Protein AF-A0A1L9Q1W0-F1 (afdb_monomer)

Foldseek 3Di:
DDDDDDDDDDDDDDDDDDDDDDDDDDDDDPDDDPDDPDPPPVVVVVVVVVVVPDPPPPDDDDDDDDDDPPPPDPDPDPVVVVVVVVVVVVVVVVVVVVVVVVVVVVVVVVVVVVVVVVVVVVPDDDPDPDDDDDDDDDDDDDDPDDDDPPPPVPVPPPPPPPVVPLDQPQDQDPAAAEPPDLVSLPSNVVSLVSSCVSPVVQQVDQVSSLVVNLVRHDPPVSVVLVCVCVVDVVDGPVNSSVSVSVVD

Mean predicted aligned error: 21.22 Å

Solvent-accessible surface area (backbone atoms only — not comparable to full-atom values): 16648 Å² total; per-residue (Å²): 140,84,86,83,87,84,88,82,83,85,82,82,84,82,83,85,82,80,88,79,83,84,84,84,89,86,80,93,77,91,74,89,77,88,80,77,84,79,82,70,71,59,62,60,59,54,55,62,57,57,68,75,71,60,84,82,79,75,85,72,87,89,73,96,68,85,84,71,81,75,78,80,72,86,66,80,77,56,67,70,59,55,52,53,50,53,53,50,52,52,52,51,50,54,52,49,54,53,50,52,51,52,54,50,51,52,51,52,50,52,56,49,52,54,53,51,53,57,60,55,62,74,67,59,75,77,84,76,79,81,74,78,85,76,85,87,75,84,82,94,75,94,71,92,70,80,76,82,77,79,78,74,80,70,79,72,67,80,80,57,81,67,65,86,74,62,70,84,77,47,66,70,58,93,63,62,45,61,61,86,46,66,80,53,48,62,62,50,51,50,32,50,52,50,30,49,59,62,37,30,90,81,35,79,44,64,66,46,44,41,53,56,52,52,76,40,38,33,76,69,57,32,59,57,52,50,49,57,49,72,74,38,85,82,65,47,52,68,55,52,53,54,51,53,65,71,74,80

pLDDT: mean 73.11, std 20.31, range [40.41, 98.0]

Organism: NCBI:txid1036611

Radius of gyration: 33.84 Å; Cα contacts (8 Å, |Δi|>4): 71; chains: 1; bounding box: 97×68×82 Å

Sequence (248 aa):
MAAAESQLGRTHSKLILSKASAPHHGPDTVSDNPGRPRGRSFQRAYERSLERLLPTNLSTPEATAKPRRPTVHNDPEPELIKDMRAQRDLALRRKKEMSDLINDAQRKIVALEEQVAHLQIEQQPLPTTEMPPQPDYYREAPVSRESPGYMDETRYTPVTDTVSNWRPRGSHPNSHFKGEDVDEYGPWRYAIDAKLEDDYPLYPTKRSKIRYTLSRIDKPIFDIMQTFVLSDPTKTFADLMCKAAILI

Secondary structure (DSSP, 8-state):
----------------------------------------TTHHHHHHHHTTSS-------------PPP----PP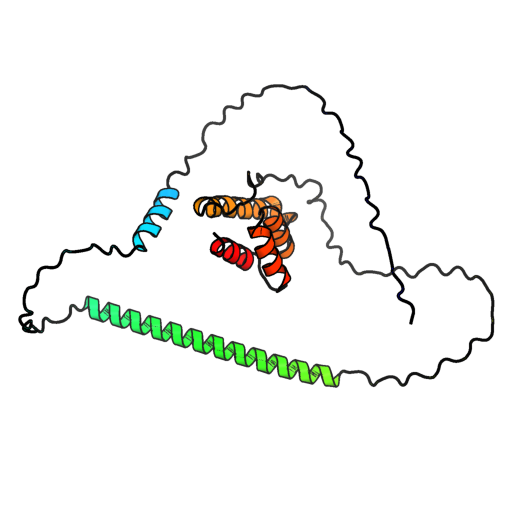PPHHHHHHHHHHHHHHHHHHHHHHHHHHHHHHHHHHHHHHHHHHHHTPPP----PPPP--------------------------TTSTT----SPPPSS-B--S-HHHHHHHHHHHHHHHHHTGGG--SHHHHHHHHHTTB-TTHHHHHHHHHHH-TT--HHHHHHHHHH--

Structure (mmCIF, N/CA/C/O backbone):
data_AF-A0A1L9Q1W0-F1
#
_entry.id   AF-A0A1L9Q1W0-F1
#
loop_
_atom_site.group_PDB
_atom_site.id
_atom_site.type_symbol
_atom_site.label_atom_id
_atom_site.label_alt_id
_atom_site.label_comp_id
_atom_site.label_asym_id
_atom_site.label_entity_id
_atom_site.label_seq_id
_atom_site.pdbx_PDB_ins_code
_atom_site.Cartn_x
_atom_site.Cartn_y
_atom_site.Cartn_z
_atom_site.occupancy
_atom_site.B_iso_or_equiv
_atom_site.auth_seq_id
_atom_site.auth_comp_id
_atom_site.auth_asym_id
_atom_site.auth_atom_id
_atom_site.pdbx_PDB_model_num
ATOM 1 N N . MET A 1 1 ? -20.735 -52.060 28.347 1.00 46.72 1 MET A N 1
ATOM 2 C CA . MET A 1 1 ? -20.072 -50.845 27.830 1.00 46.72 1 MET A CA 1
ATOM 3 C C . MET A 1 1 ? -20.728 -50.511 26.503 1.00 46.72 1 MET A C 1
ATOM 5 O O . MET A 1 1 ? -20.485 -51.209 25.530 1.00 46.72 1 MET A O 1
ATOM 9 N N . ALA A 1 2 ? -21.677 -49.574 26.521 1.00 40.81 2 ALA A N 1
ATOM 10 C CA . ALA A 1 2 ? -22.529 -49.236 25.384 1.00 40.81 2 ALA A CA 1
ATOM 11 C C . ALA A 1 2 ? -21.939 -48.040 24.622 1.00 40.81 2 ALA A C 1
ATOM 13 O O . ALA A 1 2 ? -21.587 -47.037 25.241 1.00 40.81 2 ALA A O 1
ATOM 14 N N . ALA A 1 3 ? -21.816 -48.176 23.303 1.00 45.28 3 ALA A N 1
ATOM 15 C CA . ALA A 1 3 ? -21.391 -47.120 22.394 1.00 45.28 3 ALA A CA 1
ATOM 16 C C . ALA A 1 3 ? -22.606 -46.264 22.007 1.00 45.28 3 ALA A C 1
ATOM 18 O O . ALA A 1 3 ? -23.615 -46.796 21.549 1.00 45.28 3 ALA A O 1
ATOM 19 N N . ALA A 1 4 ? -22.507 -44.953 22.219 1.00 52.84 4 ALA A N 1
ATOM 20 C CA . ALA A 1 4 ? -23.509 -43.979 21.810 1.00 52.84 4 ALA A CA 1
ATOM 21 C C . ALA A 1 4 ? -23.046 -43.297 20.515 1.00 52.84 4 ALA A C 1
ATOM 23 O O . ALA A 1 4 ? -22.086 -42.527 20.515 1.00 52.84 4 ALA A O 1
ATOM 24 N N . GLU A 1 5 ? -23.729 -43.602 19.414 1.00 53.19 5 GLU A N 1
ATOM 25 C CA . GLU A 1 5 ? -23.629 -42.886 18.145 1.00 53.19 5 GLU A CA 1
ATOM 26 C C . GLU A 1 5 ? -24.412 -41.570 18.247 1.00 53.19 5 GLU A C 1
ATOM 28 O O . GLU A 1 5 ? -25.609 -41.567 18.534 1.00 53.19 5 GLU A O 1
ATOM 33 N N . SER A 1 6 ? -23.743 -40.438 18.017 1.00 59.94 6 SER A N 1
ATOM 34 C CA . SER A 1 6 ? -24.386 -39.125 17.938 1.00 59.94 6 SER A CA 1
ATOM 35 C C . SER A 1 6 ? -24.418 -38.665 16.482 1.00 59.94 6 SER A C 1
ATOM 37 O O . SER A 1 6 ? -23.409 -38.246 15.916 1.00 59.94 6 SER A O 1
ATOM 39 N N . GLN A 1 7 ? -25.597 -38.784 15.872 1.00 54.34 7 GLN A N 1
ATOM 40 C CA . GLN A 1 7 ? -25.960 -38.113 14.630 1.00 54.34 7 GLN A CA 1
ATOM 41 C C . GLN A 1 7 ? -26.496 -36.717 14.962 1.00 54.34 7 GLN A C 1
ATOM 43 O O . GLN A 1 7 ? -27.514 -36.603 15.641 1.00 54.34 7 GLN A O 1
ATOM 48 N N . LEU A 1 8 ? -25.878 -35.658 14.432 1.00 54.91 8 LEU A N 1
ATOM 49 C CA . LEU A 1 8 ? -26.520 -34.345 14.338 1.00 54.91 8 LEU A CA 1
ATOM 50 C C . LEU A 1 8 ? -26.316 -33.755 12.941 1.00 54.91 8 LEU A C 1
ATOM 52 O O . LEU A 1 8 ? -25.203 -33.639 12.428 1.00 54.91 8 LEU A O 1
ATOM 56 N N . GLY A 1 9 ? -27.458 -33.473 12.315 1.00 42.16 9 GLY A N 1
ATOM 57 C CA . GLY A 1 9 ? -27.627 -33.202 10.898 1.00 42.16 9 GLY A CA 1
ATOM 58 C C . GLY A 1 9 ? -27.197 -31.809 10.447 1.00 42.16 9 GLY A C 1
ATOM 59 O O . GLY A 1 9 ? -27.365 -30.807 11.137 1.00 42.16 9 GLY A O 1
ATOM 60 N N . ARG A 1 10 ? -26.702 -31.759 9.207 1.00 46.88 10 ARG A N 1
ATOM 61 C CA . ARG A 1 10 ? -26.552 -30.539 8.411 1.00 46.88 10 ARG A CA 1
ATOM 62 C C . ARG A 1 10 ? -27.870 -30.231 7.709 1.00 46.88 10 ARG A C 1
ATOM 64 O O . ARG A 1 10 ? -28.238 -30.905 6.750 1.00 46.88 10 ARG A O 1
ATOM 71 N N . THR A 1 11 ? -28.560 -29.187 8.145 1.00 65.06 11 THR A N 1
ATOM 72 C CA . THR A 1 11 ? -29.671 -28.602 7.390 1.00 65.06 11 THR A CA 1
ATOM 73 C C . THR A 1 11 ? -29.131 -27.664 6.312 1.00 65.06 11 THR A C 1
ATOM 75 O O . THR A 1 11 ? -28.442 -26.687 6.603 1.00 65.06 11 THR A O 1
ATOM 78 N N . HIS A 1 12 ? -29.451 -27.973 5.056 1.00 41.09 12 HIS A N 1
ATOM 79 C CA . HIS A 1 12 ? -29.191 -27.142 3.885 1.00 41.09 12 HIS A CA 1
ATOM 80 C C . HIS A 1 12 ? -30.198 -25.984 3.808 1.00 41.09 12 HIS A C 1
ATOM 82 O O . HIS A 1 12 ? -31.383 -26.214 3.567 1.00 41.09 12 HIS A O 1
ATOM 88 N N . SER A 1 13 ? -29.729 -24.741 3.926 1.00 52.12 13 SER A N 1
ATOM 89 C CA . SER A 1 13 ? -30.523 -23.556 3.577 1.00 52.12 13 SER A CA 1
ATOM 90 C C . SER A 1 13 ? -30.410 -23.278 2.076 1.00 52.12 13 SER A C 1
ATOM 92 O O . SER A 1 13 ? -29.342 -22.939 1.569 1.00 52.12 13 SER A O 1
ATOM 94 N N . LYS A 1 14 ? -31.524 -23.451 1.356 1.00 55.38 14 LYS A N 1
ATOM 95 C CA . LYS A 1 14 ? -31.681 -23.094 -0.061 1.00 55.38 14 LYS A CA 1
ATOM 96 C C . LYS A 1 14 ? -31.782 -21.570 -0.207 1.00 55.38 14 LYS A C 1
ATOM 98 O O . LYS A 1 14 ? -32.693 -20.957 0.339 1.00 55.38 14 LYS A O 1
ATOM 103 N N . LEU A 1 15 ? -30.868 -20.982 -0.977 1.00 47.44 15 LEU A N 1
ATOM 104 C CA . LEU A 1 15 ? -30.943 -19.603 -1.464 1.00 47.44 15 LEU A CA 1
ATOM 105 C C . LEU A 1 15 ? -32.034 -19.492 -2.540 1.00 47.44 15 LEU A C 1
ATOM 107 O O . LEU A 1 15 ? -31.959 -20.150 -3.577 1.00 47.44 15 LEU A O 1
ATOM 111 N N . ILE A 1 16 ? -33.037 -18.649 -2.294 1.00 52.59 16 ILE A N 1
ATOM 112 C CA . ILE A 1 16 ? -34.036 -18.248 -3.289 1.00 52.59 16 ILE A CA 1
ATOM 113 C C . ILE A 1 16 ? -33.464 -17.056 -4.063 1.00 52.59 16 ILE A C 1
ATOM 115 O O . ILE A 1 16 ? -33.356 -15.945 -3.548 1.00 52.59 16 ILE A O 1
ATOM 119 N N . LEU A 1 17 ? -33.070 -17.319 -5.308 1.00 42.91 17 LEU A N 1
ATOM 120 C CA . LEU A 1 17 ? -32.578 -16.340 -6.270 1.00 42.91 17 LEU A CA 1
ATOM 121 C C . LEU A 1 17 ? -33.778 -15.644 -6.933 1.00 42.91 17 LEU A C 1
ATOM 123 O O . LEU A 1 17 ? -34.427 -16.217 -7.808 1.00 42.91 17 LEU A O 1
ATOM 127 N N . SER A 1 18 ? -34.085 -14.416 -6.519 1.00 48.44 18 SER A N 1
ATOM 128 C CA . SER A 1 18 ? -35.119 -13.601 -7.169 1.00 48.44 18 SER A CA 1
ATOM 129 C C . SER A 1 18 ? -34.506 -12.814 -8.329 1.00 48.44 18 SER A C 1
ATOM 131 O O . SER A 1 18 ? -33.737 -11.878 -8.124 1.00 48.44 18 SER A O 1
ATOM 133 N N . LYS A 1 19 ? -34.843 -13.221 -9.559 1.00 47.69 19 LYS A N 1
ATOM 134 C CA . LYS A 1 19 ? -34.615 -12.466 -10.801 1.00 47.69 19 LYS A CA 1
ATOM 135 C C . LYS A 1 19 ? -35.489 -11.210 -10.787 1.00 47.69 19 LYS A C 1
ATOM 137 O O . LYS A 1 19 ? -36.710 -11.331 -10.787 1.00 47.69 19 LYS A O 1
ATOM 142 N N . ALA A 1 20 ? -34.875 -10.032 -10.846 1.00 44.88 20 ALA A N 1
ATOM 143 C CA . ALA A 1 20 ? -35.569 -8.792 -11.172 1.00 44.88 20 ALA A CA 1
ATOM 144 C C . ALA A 1 20 ? -35.192 -8.343 -12.589 1.00 44.88 20 ALA A C 1
ATOM 146 O O . ALA A 1 20 ? -34.030 -8.367 -12.990 1.00 44.88 20 ALA A O 1
ATOM 147 N N . SER A 1 21 ? -36.241 -8.015 -13.333 1.00 44.88 21 SER A N 1
ATOM 148 C CA . SER A 1 21 ? -36.295 -7.709 -14.755 1.00 44.88 21 SER A CA 1
ATOM 149 C C . SER A 1 21 ? -35.671 -6.352 -15.088 1.00 44.88 21 SER A C 1
ATOM 151 O O . SER A 1 21 ? -35.893 -5.372 -14.381 1.00 44.88 21 SER A O 1
ATOM 153 N N . ALA A 1 22 ? -34.947 -6.292 -16.205 1.00 44.97 22 ALA A N 1
ATOM 154 C CA . ALA A 1 22 ? -34.515 -5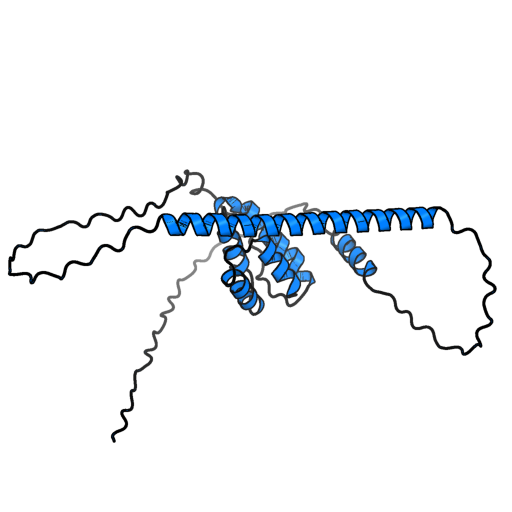.051 -16.843 1.00 44.97 22 ALA A CA 1
ATOM 155 C C . ALA A 1 22 ? -35.673 -4.389 -17.616 1.00 44.97 22 ALA A C 1
ATOM 157 O O . ALA A 1 22 ? -36.541 -5.106 -18.124 1.00 44.97 22 ALA A O 1
ATOM 158 N N . PRO A 1 23 ? -35.646 -3.057 -17.797 1.00 60.56 23 PRO A N 1
ATOM 159 C CA . PRO A 1 23 ? -36.298 -2.406 -18.923 1.00 60.56 23 PRO A CA 1
ATOM 160 C C . PRO A 1 23 ? -35.292 -1.885 -19.966 1.00 60.56 23 PRO A C 1
ATOM 162 O O . PRO A 1 23 ? -34.212 -1.387 -19.651 1.00 60.56 23 PRO A O 1
ATOM 165 N N . HIS A 1 24 ? -35.706 -2.044 -21.223 1.00 50.00 24 HIS A N 1
ATOM 166 C CA . HIS A 1 24 ? -35.097 -1.580 -22.470 1.00 50.00 24 HIS A CA 1
ATOM 167 C C . HIS A 1 24 ? -35.334 -0.075 -22.741 1.00 50.00 24 HIS A C 1
ATOM 169 O O . HIS A 1 24 ? -36.256 0.506 -22.173 1.00 50.00 24 HIS A O 1
ATOM 175 N N . HIS A 1 25 ? -34.577 0.451 -23.726 1.00 46.41 25 HIS A N 1
ATOM 176 C CA . HIS A 1 25 ? -34.554 1.802 -24.348 1.00 46.41 25 HIS A CA 1
ATOM 177 C C . HIS A 1 25 ? -33.625 2.800 -23.633 1.00 46.41 25 HIS A C 1
ATOM 179 O O . HIS A 1 25 ? -33.823 3.057 -22.456 1.00 46.41 25 HIS A O 1
ATOM 185 N N . GLY A 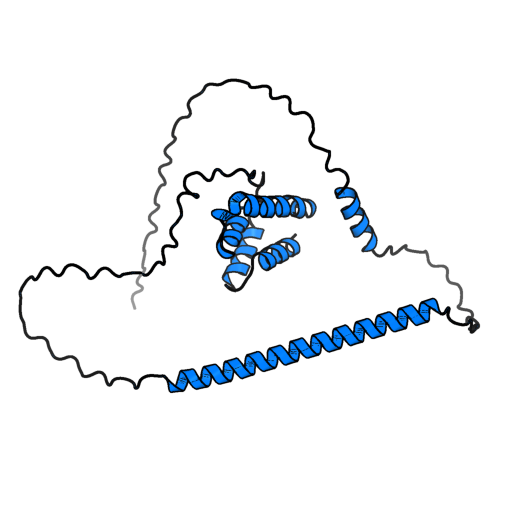1 26 ? -32.569 3.401 -24.201 1.00 40.41 26 GLY A N 1
ATOM 186 C CA . GLY A 1 26 ? -32.134 3.870 -25.543 1.00 40.41 26 GLY A CA 1
ATOM 187 C C . GLY A 1 26 ? -31.386 5.220 -25.287 1.00 40.41 26 GLY A C 1
ATOM 188 O O . GLY A 1 26 ? -31.329 5.614 -24.119 1.00 40.41 26 GLY A O 1
ATOM 189 N N . PRO A 1 27 ? -30.887 6.026 -26.249 1.00 54.25 27 PRO A N 1
ATOM 190 C CA . PRO A 1 27 ? -30.358 5.793 -27.593 1.00 54.25 27 PRO A CA 1
ATOM 191 C C . PRO A 1 27 ? -28.837 6.104 -27.702 1.00 54.25 27 PRO A C 1
ATOM 193 O O . PRO A 1 27 ? -28.206 6.622 -26.778 1.00 54.25 27 PRO A O 1
ATOM 196 N N . ASP A 1 28 ? -28.268 5.811 -28.871 1.00 51.34 28 ASP A N 1
ATOM 197 C CA . ASP A 1 28 ? -26.895 6.121 -29.276 1.00 51.34 28 ASP A CA 1
ATOM 198 C C . ASP A 1 28 ? -26.549 7.614 -29.153 1.00 51.34 28 ASP A C 1
ATOM 200 O O . ASP A 1 28 ? -27.188 8.475 -29.760 1.00 51.34 28 ASP A O 1
ATOM 204 N N . THR A 1 29 ? -25.478 7.921 -28.418 1.00 50.28 29 THR A N 1
ATOM 205 C CA . THR A 1 29 ? -24.778 9.207 -28.515 1.00 50.28 29 THR A CA 1
ATOM 206 C C . THR A 1 29 ? -23.349 8.953 -28.971 1.00 50.28 29 THR A C 1
ATOM 208 O O . THR A 1 29 ? -22.491 8.473 -28.232 1.00 50.28 29 THR A O 1
ATOM 211 N N . VAL A 1 30 ? -23.111 9.265 -30.242 1.00 53.19 30 VAL A N 1
ATOM 212 C CA . VAL A 1 30 ? -21.783 9.374 -30.841 1.00 53.19 30 VAL A CA 1
ATOM 213 C C . VAL A 1 30 ? -21.103 10.584 -30.203 1.00 53.19 30 VAL A C 1
ATOM 215 O O . VAL A 1 30 ? -21.403 11.725 -30.542 1.00 53.19 30 VAL A O 1
ATOM 218 N N . SER A 1 31 ? -20.226 10.339 -29.228 1.00 48.97 31 SER A N 1
ATOM 219 C CA . SER A 1 31 ? -19.339 11.359 -28.671 1.00 48.97 31 SER A CA 1
ATOM 220 C C . SER A 1 31 ? -17.953 11.181 -29.278 1.00 48.97 31 SER A C 1
ATOM 222 O O . SER A 1 31 ? -17.129 10.422 -28.765 1.00 48.97 31 SER A O 1
ATOM 224 N N . ASP A 1 32 ? -17.699 11.913 -30.360 1.00 47.94 32 ASP A N 1
ATOM 225 C CA . ASP A 1 32 ? -16.354 12.193 -30.854 1.00 47.94 32 ASP A CA 1
ATOM 226 C C . ASP A 1 32 ? -15.531 12.835 -29.732 1.00 47.94 32 ASP A C 1
ATOM 228 O O . ASP A 1 32 ? -15.824 13.939 -29.272 1.00 47.94 32 ASP A O 1
ATOM 232 N N . ASN A 1 33 ? -14.506 12.126 -29.262 1.00 42.88 33 ASN A N 1
ATOM 233 C CA . ASN A 1 33 ? -13.588 12.619 -28.243 1.00 42.88 33 ASN A CA 1
ATOM 234 C C . ASN A 1 33 ? -12.173 12.680 -28.844 1.00 42.88 33 ASN A C 1
ATOM 236 O O . ASN A 1 33 ? -11.467 11.664 -28.866 1.00 42.88 33 ASN A O 1
ATOM 240 N N . PRO A 1 34 ? -11.745 13.832 -29.392 1.00 52.88 34 PRO A N 1
ATOM 241 C CA . PRO A 1 34 ? -10.410 13.977 -29.938 1.00 52.88 34 PRO A CA 1
ATOM 242 C C . PRO A 1 34 ? -9.423 14.277 -28.805 1.00 52.88 34 PRO A C 1
ATOM 244 O O . PRO A 1 34 ? -9.493 15.307 -28.144 1.00 52.88 34 PRO A O 1
ATOM 247 N N . GLY A 1 35 ? -8.444 13.387 -28.631 1.00 47.81 35 GLY A N 1
ATOM 248 C CA . GLY A 1 35 ? -7.180 13.738 -27.981 1.00 47.81 35 GLY A CA 1
ATOM 249 C C . GLY A 1 35 ? -6.978 13.197 -26.568 1.00 47.81 35 GLY A C 1
ATOM 250 O O . GLY A 1 35 ? -6.887 13.956 -25.610 1.00 47.81 35 GLY A O 1
ATOM 251 N N . ARG A 1 36 ? -6.743 11.884 -26.444 1.00 43.94 36 ARG A N 1
ATOM 252 C CA . ARG A 1 36 ? -5.860 11.382 -25.378 1.00 43.94 36 ARG A CA 1
ATOM 253 C C . ARG A 1 36 ? -4.439 11.224 -25.931 1.00 43.94 36 ARG A C 1
ATOM 255 O O . ARG A 1 36 ? -4.259 10.500 -26.914 1.00 43.94 36 ARG A O 1
ATOM 262 N N . PRO A 1 37 ? -3.422 11.870 -25.333 1.00 49.47 37 PRO A N 1
ATOM 263 C CA . PRO A 1 37 ? -2.038 11.670 -25.730 1.00 49.47 37 PRO A CA 1
ATOM 264 C C . PRO A 1 37 ? -1.626 10.225 -25.430 1.00 49.47 37 PRO A C 1
ATOM 266 O O . PRO A 1 37 ? -1.837 9.695 -24.340 1.00 49.47 37 PRO A O 1
ATOM 269 N N . ARG A 1 38 ? -1.070 9.568 -26.451 1.00 51.00 38 ARG A N 1
ATOM 270 C CA . ARG A 1 38 ? -0.621 8.174 -26.424 1.00 51.00 38 ARG A CA 1
ATOM 271 C C . ARG A 1 38 ? 0.478 7.993 -25.371 1.00 51.00 38 ARG A C 1
ATOM 273 O O . ARG A 1 38 ? 1.605 8.433 -25.579 1.00 51.00 38 ARG A O 1
ATOM 280 N N . GLY A 1 39 ? 0.174 7.262 -24.300 1.00 47.22 39 GLY A N 1
ATOM 281 C CA . GLY A 1 39 ? 1.118 6.801 -23.273 1.00 47.22 39 GLY A CA 1
ATOM 282 C C . GLY A 1 39 ? 2.101 5.728 -23.759 1.00 47.22 39 GLY A C 1
ATOM 283 O O . GLY A 1 39 ? 2.240 4.691 -23.127 1.00 47.22 39 GLY A O 1
ATOM 284 N N . ARG A 1 40 ? 2.781 5.947 -24.893 1.00 55.16 40 ARG A N 1
ATOM 285 C CA . ARG A 1 40 ? 3.778 5.009 -25.451 1.00 55.16 40 ARG A CA 1
ATOM 286 C C . ARG A 1 40 ? 5.219 5.281 -25.000 1.00 55.16 40 ARG A C 1
ATOM 288 O O . ARG A 1 40 ? 6.113 4.524 -25.364 1.00 55.16 40 ARG A O 1
ATOM 295 N N . SER A 1 41 ? 5.474 6.341 -24.235 1.00 56.81 41 SER A N 1
ATOM 296 C CA . SER A 1 41 ? 6.835 6.699 -23.807 1.00 56.81 41 SER A CA 1
ATOM 297 C C . SER A 1 41 ? 7.307 5.964 -22.548 1.00 56.81 41 SER A C 1
ATOM 299 O O . SER A 1 41 ? 8.511 5.791 -22.382 1.00 56.81 41 SER A O 1
ATOM 301 N N . PHE A 1 42 ? 6.395 5.494 -21.690 1.00 54.19 42 PHE A N 1
ATOM 302 C CA . PHE A 1 42 ? 6.773 4.925 -20.390 1.00 54.19 42 PHE A CA 1
ATOM 303 C C . PHE A 1 42 ? 7.117 3.431 -20.430 1.00 54.19 42 PHE A C 1
ATOM 305 O O . PHE A 1 42 ? 8.011 3.005 -19.704 1.00 54.19 42 PHE A O 1
ATOM 312 N N . GLN A 1 43 ? 6.524 2.657 -21.342 1.00 56.19 43 GLN A N 1
ATOM 313 C CA . GLN A 1 43 ? 6.822 1.224 -21.476 1.00 56.19 43 GLN A CA 1
ATOM 314 C C . GLN A 1 43 ? 8.284 0.975 -21.903 1.00 56.19 43 GLN A C 1
ATOM 316 O O . GLN A 1 43 ? 8.965 0.129 -21.334 1.00 56.19 43 GLN A O 1
ATOM 321 N N . ARG A 1 44 ? 8.844 1.840 -22.767 1.00 58.38 44 ARG A N 1
ATOM 322 C CA . ARG A 1 44 ? 10.272 1.788 -23.147 1.00 58.38 44 ARG A CA 1
ATOM 323 C C . ARG A 1 44 ? 11.242 2.153 -22.021 1.00 58.38 44 ARG A C 1
ATOM 325 O O . ARG A 1 44 ? 12.402 1.747 -22.069 1.00 58.38 44 ARG A O 1
ATOM 332 N N . ALA A 1 45 ? 10.819 2.969 -21.054 1.00 59.06 45 ALA A N 1
ATOM 333 C CA . ALA A 1 45 ? 11.670 3.326 -19.920 1.00 59.06 45 ALA A CA 1
ATOM 334 C C . ALA A 1 45 ? 11.782 2.159 -18.926 1.00 59.06 45 ALA A C 1
ATOM 336 O O . ALA A 1 45 ? 12.851 1.951 -18.354 1.00 59.06 45 ALA A O 1
ATOM 337 N N . TYR A 1 46 ? 10.710 1.375 -18.782 1.00 63.84 46 TYR A N 1
ATOM 338 C CA . TYR A 1 46 ? 10.684 0.182 -17.941 1.00 63.84 46 TYR A CA 1
ATOM 339 C C . TYR A 1 46 ? 11.487 -0.975 -18.562 1.00 63.84 46 TYR A C 1
ATOM 341 O O . TYR A 1 46 ? 12.380 -1.510 -17.903 1.00 63.84 46 TYR A O 1
ATOM 349 N N . GLU A 1 47 ? 11.298 -1.262 -19.856 1.00 63.88 47 GLU A N 1
ATOM 350 C CA . GLU A 1 47 ? 12.053 -2.302 -20.586 1.00 63.88 47 GLU A CA 1
ATOM 351 C C . GLU A 1 47 ? 13.575 -2.060 -20.563 1.00 63.88 47 GLU A C 1
ATOM 353 O O . GLU A 1 47 ? 14.352 -2.978 -20.307 1.00 63.88 47 GLU A O 1
ATOM 358 N N . ARG A 1 48 ? 14.031 -0.803 -20.699 1.00 59.78 48 ARG A N 1
ATOM 359 C CA . ARG A 1 48 ? 15.466 -0.461 -20.601 1.00 59.78 48 ARG A CA 1
ATOM 360 C C . ARG A 1 48 ? 16.074 -0.667 -19.213 1.00 59.78 48 ARG A C 1
ATOM 362 O O . ARG A 1 48 ? 17.298 -0.714 -19.095 1.00 59.78 48 ARG A O 1
ATOM 369 N N . SER A 1 49 ? 15.257 -0.726 -18.163 1.00 62.00 49 SER A N 1
ATOM 370 C CA . SER A 1 49 ? 15.747 -0.973 -16.804 1.00 62.00 49 SER A CA 1
ATOM 371 C C . SER A 1 49 ? 15.976 -2.465 -16.535 1.00 62.00 49 SER A C 1
ATOM 373 O O . SER A 1 49 ? 16.910 -2.807 -15.811 1.00 62.00 49 SER A O 1
ATOM 375 N N . LEU A 1 50 ? 15.204 -3.343 -17.188 1.00 57.34 50 LEU A N 1
ATOM 376 C CA . LEU A 1 50 ? 15.299 -4.798 -17.043 1.00 57.34 50 LEU A CA 1
ATOM 377 C C . LEU A 1 50 ? 16.498 -5.392 -17.798 1.00 57.34 50 LEU A C 1
ATOM 379 O O . LEU A 1 50 ? 17.152 -6.297 -17.283 1.00 57.34 50 LEU A O 1
ATOM 383 N N . GLU A 1 51 ? 16.885 -4.825 -18.946 1.00 57.06 51 GLU A N 1
ATOM 384 C CA . GLU A 1 51 ? 18.079 -5.272 -19.690 1.00 57.06 51 GLU A CA 1
ATOM 385 C C . GLU A 1 51 ? 19.405 -5.046 -18.934 1.00 57.06 51 GLU A C 1
ATOM 387 O O . GLU A 1 51 ? 20.406 -5.689 -19.238 1.00 57.06 51 GLU A O 1
ATOM 392 N N . ARG A 1 52 ? 19.439 -4.173 -17.915 1.00 56.53 52 ARG A N 1
ATOM 393 C CA . ARG A 1 52 ? 20.651 -3.932 -17.105 1.00 56.53 52 ARG A CA 1
ATOM 394 C C . ARG A 1 52 ? 20.869 -4.939 -15.975 1.00 56.53 52 ARG A C 1
ATOM 396 O O . ARG A 1 52 ? 21.917 -4.881 -15.334 1.00 56.53 52 ARG A O 1
ATOM 403 N N . LEU A 1 53 ? 19.912 -5.830 -15.711 1.00 52.75 53 LEU A N 1
ATOM 404 C CA . LEU A 1 53 ? 19.979 -6.780 -14.594 1.00 52.75 53 LEU A CA 1
ATOM 405 C C . LEU A 1 53 ? 20.216 -8.233 -15.019 1.00 52.75 53 LEU A C 1
ATOM 407 O O . LEU A 1 53 ? 20.384 -9.088 -14.150 1.00 52.75 53 LEU A O 1
ATOM 411 N N . LEU A 1 54 ? 20.300 -8.523 -16.320 1.00 50.91 54 LEU A N 1
ATOM 412 C CA . LEU A 1 54 ? 20.687 -9.850 -16.792 1.00 50.91 54 LEU A CA 1
ATOM 413 C C . LEU A 1 54 ? 22.203 -9.906 -17.045 1.00 50.91 54 LEU A C 1
ATOM 415 O O . LEU A 1 54 ? 22.703 -9.198 -17.920 1.00 50.91 54 LEU A O 1
ATOM 419 N N . PRO A 1 55 ? 22.963 -10.744 -16.316 1.00 49.16 55 PRO A N 1
ATOM 420 C CA . PRO A 1 55 ? 24.347 -11.017 -16.663 1.00 49.16 55 PRO A CA 1
ATOM 421 C C . PRO A 1 55 ? 24.374 -11.788 -17.986 1.00 49.16 55 PRO A C 1
ATOM 423 O O . PRO A 1 55 ? 24.025 -12.967 -18.047 1.00 49.16 55 PRO A O 1
ATOM 426 N N . THR A 1 56 ? 24.799 -11.125 -19.060 1.00 51.81 56 THR A N 1
ATOM 427 C CA . THR A 1 56 ? 25.183 -11.762 -20.323 1.00 51.81 56 THR A CA 1
ATOM 428 C C . THR A 1 56 ? 26.378 -12.683 -20.085 1.00 51.81 56 THR A C 1
ATOM 430 O O . THR A 1 56 ? 27.530 -12.294 -20.264 1.00 51.81 56 THR A O 1
ATOM 433 N N . ASN A 1 57 ? 26.109 -13.922 -19.678 1.00 49.94 57 ASN A N 1
ATOM 434 C CA . ASN A 1 57 ? 27.069 -15.015 -19.740 1.00 49.94 57 ASN A CA 1
ATOM 435 C C . ASN A 1 57 ? 27.145 -15.497 -21.194 1.00 49.94 57 ASN A C 1
ATOM 437 O O . ASN A 1 57 ? 26.495 -16.464 -21.588 1.00 49.94 57 ASN A O 1
ATOM 441 N N . LEU A 1 58 ? 27.923 -14.780 -22.006 1.00 53.81 58 LEU A N 1
ATOM 442 C CA . LEU A 1 58 ? 28.355 -15.256 -23.314 1.00 53.81 58 LEU A CA 1
ATOM 443 C C . LEU A 1 58 ? 29.360 -16.392 -23.109 1.00 53.81 58 LEU A C 1
ATOM 445 O O . LEU A 1 58 ? 30.519 -16.189 -22.747 1.00 53.81 58 LEU A O 1
ATOM 449 N N . SER A 1 59 ? 28.860 -17.602 -23.341 1.00 51.50 59 SER A N 1
ATOM 450 C CA . SER A 1 59 ? 29.637 -18.816 -23.540 1.00 51.50 59 SER A CA 1
ATOM 451 C C . SER A 1 59 ? 30.692 -18.574 -24.625 1.00 51.50 59 SER A C 1
ATOM 453 O O . SER A 1 59 ? 30.360 -18.287 -25.774 1.00 51.50 59 SER A O 1
ATOM 455 N N . THR A 1 60 ? 31.967 -18.641 -24.243 1.00 53.88 60 THR A N 1
ATOM 456 C CA . THR A 1 60 ? 33.106 -18.634 -25.168 1.00 53.88 60 THR A CA 1
ATOM 457 C C . THR A 1 60 ? 33.659 -20.057 -25.215 1.00 53.88 60 THR A C 1
ATOM 459 O O . THR A 1 60 ? 33.894 -20.625 -24.145 1.00 53.88 60 THR A O 1
ATOM 462 N N . PRO A 1 61 ? 33.854 -20.660 -26.400 1.00 59.78 61 PRO A N 1
ATOM 463 C CA . PRO A 1 61 ? 34.379 -22.007 -26.490 1.00 59.78 61 PRO A CA 1
ATOM 464 C C . PRO A 1 61 ? 35.862 -22.050 -26.115 1.00 59.78 61 PRO A C 1
ATOM 466 O O . PRO A 1 61 ? 36.672 -21.187 -26.452 1.00 59.78 61 PRO A O 1
ATOM 469 N N . GLU A 1 62 ? 36.151 -23.110 -25.383 1.00 52.22 62 GLU A N 1
ATOM 470 C CA . GLU A 1 62 ? 37.399 -23.550 -24.793 1.00 52.22 62 GLU A CA 1
ATOM 471 C C . GLU A 1 62 ? 38.498 -23.746 -25.853 1.00 52.22 62 GLU A C 1
ATOM 473 O O . GLU A 1 62 ? 38.413 -24.626 -26.708 1.00 52.22 62 GLU A O 1
ATOM 478 N N . ALA A 1 63 ? 39.557 -22.934 -25.789 1.00 50.16 63 ALA A N 1
ATOM 479 C CA . ALA A 1 63 ? 40.813 -23.197 -26.485 1.00 50.16 63 ALA A CA 1
ATOM 480 C C . ALA A 1 63 ? 41.940 -23.283 -25.453 1.00 50.16 63 ALA A C 1
ATOM 482 O O . ALA A 1 63 ? 42.333 -22.307 -24.812 1.00 50.16 63 ALA A O 1
ATOM 483 N N . THR A 1 64 ? 42.433 -24.502 -25.279 1.00 56.94 64 THR A N 1
ATOM 484 C CA . THR A 1 64 ? 43.475 -24.911 -24.345 1.00 56.94 64 THR A CA 1
ATOM 485 C C . THR A 1 64 ? 44.815 -24.291 -24.756 1.00 56.94 64 THR A C 1
ATOM 487 O O . THR A 1 64 ? 45.533 -24.825 -25.598 1.00 56.94 64 THR A O 1
ATOM 490 N N . ALA A 1 65 ? 45.184 -23.160 -24.155 1.00 54.84 65 ALA A N 1
ATOM 491 C CA . ALA A 1 65 ? 46.517 -22.577 -24.290 1.00 54.84 65 ALA A CA 1
ATOM 492 C C . ALA A 1 65 ? 47.119 -22.309 -22.904 1.00 54.84 65 ALA A C 1
ATOM 494 O O . ALA A 1 65 ? 46.543 -21.613 -22.071 1.00 54.84 65 ALA A O 1
ATOM 495 N N . LYS A 1 66 ? 48.290 -22.910 -22.657 1.00 59.38 66 LYS A N 1
ATOM 496 C CA . LYS A 1 66 ? 49.052 -22.833 -21.401 1.00 59.38 66 LYS A CA 1
ATOM 497 C C . LYS A 1 66 ? 49.219 -21.380 -20.919 1.00 59.38 66 LYS A C 1
ATOM 499 O O . LYS A 1 66 ? 49.653 -20.542 -21.712 1.00 59.38 66 LYS A O 1
ATOM 504 N N . PRO A 1 67 ? 48.994 -21.084 -19.625 1.00 53.50 67 PRO A N 1
ATOM 505 C CA . PRO A 1 67 ? 49.128 -19.732 -19.106 1.00 53.50 67 PRO A CA 1
ATOM 506 C C . PRO A 1 67 ? 50.611 -19.356 -19.028 1.00 53.50 67 PRO A C 1
ATOM 508 O O . PRO A 1 67 ? 51.351 -19.810 -18.153 1.00 53.50 67 PRO A O 1
ATOM 511 N N . ARG A 1 68 ? 51.064 -18.504 -19.951 1.00 60.97 68 ARG A N 1
ATOM 512 C CA . ARG A 1 68 ? 52.278 -17.711 -19.733 1.00 60.97 68 ARG A CA 1
ATOM 513 C C . ARG A 1 68 ? 51.966 -16.722 -18.615 1.00 60.97 68 ARG A C 1
ATOM 515 O O . ARG A 1 68 ? 50.995 -15.980 -18.721 1.00 60.97 68 ARG A O 1
ATOM 522 N N . ARG A 1 69 ? 52.771 -16.740 -17.546 1.00 54.09 69 ARG A N 1
ATOM 523 C CA . ARG A 1 69 ? 52.693 -15.760 -16.454 1.00 54.09 69 ARG A CA 1
ATOM 524 C C . ARG A 1 69 ? 52.670 -14.353 -17.062 1.00 54.09 69 ARG A C 1
ATOM 526 O O . ARG A 1 69 ? 53.651 -14.000 -17.718 1.00 54.09 69 ARG A O 1
ATOM 533 N N . PRO A 1 70 ? 51.593 -13.572 -16.876 1.00 60.78 70 PRO A N 1
ATOM 534 C CA . PRO A 1 70 ? 51.593 -12.190 -17.304 1.00 60.78 70 PRO A CA 1
ATOM 535 C C . PRO A 1 70 ? 52.627 -11.448 -16.462 1.00 60.78 70 PRO A C 1
ATOM 537 O O . PRO A 1 70 ? 52.578 -11.452 -15.231 1.00 60.78 70 PRO A O 1
ATOM 540 N N . THR A 1 71 ? 53.604 -10.860 -17.142 1.00 63.31 71 THR A N 1
ATOM 541 C CA . THR A 1 71 ? 54.496 -9.863 -16.567 1.00 63.31 71 THR A CA 1
ATOM 542 C C . THR A 1 71 ? 53.608 -8.731 -16.063 1.00 63.31 71 THR A C 1
ATOM 544 O O . THR A 1 71 ? 52.949 -8.066 -16.860 1.00 63.31 71 THR A O 1
ATOM 547 N N . VAL A 1 72 ? 53.515 -8.574 -14.742 1.00 58.19 72 VAL A N 1
ATOM 548 C CA . VAL A 1 72 ? 52.728 -7.514 -14.103 1.00 58.19 72 VAL A CA 1
ATOM 549 C C . VAL A 1 72 ? 53.427 -6.195 -14.409 1.00 58.19 72 VAL A C 1
ATOM 551 O O . VAL A 1 72 ? 54.377 -5.807 -13.732 1.00 58.19 72 VAL A O 1
ATOM 554 N N . HIS A 1 73 ? 53.008 -5.542 -15.490 1.00 61.97 73 HIS A N 1
ATOM 555 C CA . HIS A 1 73 ? 53.366 -4.158 -15.732 1.00 61.97 73 HIS A CA 1
ATOM 556 C C . HIS A 1 73 ? 52.593 -3.336 -14.701 1.00 61.97 73 HIS A C 1
ATOM 558 O O . HIS A 1 73 ? 51.363 -3.321 -14.708 1.00 61.97 73 HIS A O 1
ATOM 564 N N . ASN A 1 74 ? 53.318 -2.729 -13.762 1.00 65.44 74 ASN A N 1
ATOM 565 C CA . ASN A 1 74 ? 52.762 -1.778 -12.805 1.00 65.44 74 ASN A CA 1
ATOM 566 C C . ASN A 1 74 ? 52.397 -0.489 -13.551 1.00 65.44 74 ASN A C 1
ATOM 568 O O . ASN A 1 74 ? 53.116 0.505 -13.455 1.00 65.44 74 ASN A O 1
ATOM 572 N N . ASP A 1 75 ? 51.325 -0.523 -14.338 1.00 72.31 75 ASP A N 1
ATOM 573 C CA . ASP A 1 75 ? 50.721 0.703 -14.841 1.00 72.31 75 ASP A CA 1
ATOM 574 C C . ASP A 1 75 ? 50.063 1.434 -13.663 1.00 72.31 75 ASP A C 1
ATOM 576 O O . ASP A 1 75 ? 49.372 0.801 -12.854 1.00 72.31 75 ASP A O 1
ATOM 580 N N . PRO A 1 76 ? 50.294 2.751 -13.514 1.00 72.25 76 PRO A N 1
ATOM 581 C CA . PRO A 1 76 ? 49.663 3.528 -12.464 1.00 72.25 76 PRO A CA 1
ATOM 582 C C . PRO A 1 76 ? 48.146 3.430 -12.621 1.00 72.25 76 PRO A C 1
ATOM 584 O O . PRO A 1 76 ? 47.584 3.777 -13.659 1.00 72.25 76 PRO A O 1
ATOM 587 N N . GLU A 1 77 ? 47.490 2.929 -11.575 1.00 73.44 77 GLU A N 1
ATOM 588 C CA . GLU A 1 77 ? 46.038 2.824 -11.530 1.00 73.44 77 GLU A CA 1
ATOM 589 C C . GLU A 1 77 ? 45.423 4.208 -11.803 1.00 73.44 77 GLU A C 1
ATOM 591 O O . GLU A 1 77 ? 45.782 5.168 -11.109 1.00 73.44 77 GLU A O 1
ATOM 596 N N . PRO A 1 78 ? 44.530 4.342 -12.803 1.00 81.31 78 PRO A N 1
ATOM 597 C CA . PRO A 1 78 ? 43.972 5.635 -13.168 1.00 81.31 78 PRO A CA 1
ATOM 598 C C . PRO A 1 78 ? 43.235 6.233 -11.967 1.00 81.31 78 PRO A C 1
ATOM 600 O O . PRO A 1 78 ? 42.432 5.551 -11.330 1.00 81.31 78 PRO A O 1
ATOM 603 N N . GLU A 1 79 ? 43.497 7.509 -11.667 1.00 86.50 79 GLU A N 1
ATOM 604 C CA . GLU A 1 79 ? 42.965 8.236 -10.497 1.00 86.50 79 GLU A CA 1
ATOM 605 C C . GLU A 1 79 ? 41.442 8.076 -10.325 1.00 86.50 79 GLU A C 1
ATOM 607 O O . GLU A 1 79 ? 40.946 7.914 -9.213 1.00 86.50 79 GLU A O 1
ATOM 612 N N . LEU A 1 80 ? 40.704 7.963 -11.434 1.00 86.38 80 LEU A N 1
ATOM 613 C CA . LEU A 1 80 ? 39.263 7.705 -11.438 1.00 86.38 80 LEU A CA 1
ATOM 614 C C . LEU A 1 80 ? 38.858 6.421 -10.680 1.00 86.38 80 LEU A C 1
ATOM 616 O O . LEU A 1 80 ? 37.820 6.386 -10.019 1.00 86.38 80 LEU A O 1
ATOM 620 N N . ILE A 1 81 ? 39.664 5.357 -10.756 1.00 86.31 81 ILE A N 1
ATOM 621 C CA . ILE A 1 81 ? 39.390 4.096 -10.048 1.00 86.31 81 ILE A CA 1
ATOM 622 C C . ILE A 1 81 ? 39.611 4.266 -8.541 1.00 86.31 81 ILE A C 1
ATOM 624 O O . ILE A 1 81 ? 38.849 3.704 -7.748 1.00 86.31 81 ILE A O 1
ATOM 628 N N . LYS A 1 82 ? 40.604 5.066 -8.133 1.00 88.88 82 LYS A N 1
ATOM 629 C CA . LYS A 1 82 ? 40.857 5.370 -6.718 1.00 88.88 82 LYS A CA 1
ATOM 630 C C . LYS A 1 82 ? 39.692 6.154 -6.117 1.00 88.88 82 LYS A C 1
ATOM 632 O O . LYS A 1 82 ? 39.193 5.767 -5.060 1.00 88.88 82 LYS A O 1
ATOM 637 N N . ASP A 1 83 ? 39.190 7.157 -6.834 1.00 93.44 83 ASP A N 1
ATOM 638 C CA . ASP A 1 83 ? 38.032 7.952 -6.410 1.00 93.44 83 ASP A CA 1
ATOM 639 C C . ASP A 1 83 ? 36.767 7.100 -6.270 1.00 93.44 83 ASP A C 1
ATOM 641 O O . ASP A 1 83 ? 36.057 7.186 -5.265 1.00 93.44 83 ASP A O 1
ATOM 645 N N . MET A 1 84 ? 36.502 6.209 -7.230 1.00 91.00 84 MET A N 1
ATOM 646 C CA . MET A 1 84 ? 35.361 5.294 -7.147 1.00 91.00 84 MET A CA 1
ATOM 647 C C . MET A 1 84 ? 35.453 4.339 -5.951 1.00 91.00 84 MET A C 1
ATOM 649 O O . MET A 1 84 ? 34.442 4.076 -5.292 1.00 91.00 84 MET A O 1
ATOM 653 N N . ARG A 1 85 ? 36.649 3.818 -5.646 1.00 94.50 85 ARG A N 1
ATOM 654 C CA . ARG A 1 85 ? 36.859 2.978 -4.456 1.00 94.50 85 ARG A CA 1
ATOM 655 C C . ARG A 1 85 ? 36.647 3.775 -3.173 1.00 94.50 85 ARG A C 1
ATOM 657 O O . ARG A 1 85 ? 35.908 3.316 -2.306 1.00 94.50 85 ARG A O 1
ATOM 664 N N . ALA A 1 86 ? 37.185 4.991 -3.091 1.00 95.19 86 ALA A N 1
ATOM 665 C CA . ALA A 1 86 ? 36.993 5.869 -1.940 1.00 95.19 86 ALA A CA 1
ATOM 666 C C . ALA A 1 86 ? 35.509 6.213 -1.709 1.00 95.19 86 ALA A C 1
ATOM 668 O O . ALA A 1 86 ? 35.026 6.160 -0.576 1.00 95.19 86 ALA A O 1
ATOM 669 N N . GLN A 1 87 ? 34.753 6.498 -2.776 1.00 95.25 87 GLN A N 1
ATOM 670 C CA . GLN A 1 87 ? 33.309 6.738 -2.684 1.00 95.25 87 GLN A CA 1
ATOM 671 C C . GLN A 1 87 ? 32.543 5.500 -2.209 1.00 95.25 87 GLN A C 1
ATOM 673 O O . GLN A 1 87 ? 31.649 5.614 -1.366 1.00 95.25 87 GLN A O 1
ATOM 678 N N . ARG A 1 88 ? 32.901 4.311 -2.708 1.00 96.56 88 ARG A N 1
ATOM 679 C CA . ARG A 1 88 ? 32.305 3.045 -2.264 1.00 96.56 88 ARG A CA 1
ATOM 680 C C . ARG A 1 88 ? 32.568 2.795 -0.780 1.00 96.56 88 ARG A C 1
ATOM 682 O O . ARG A 1 88 ? 31.637 2.448 -0.054 1.00 96.56 88 ARG A O 1
ATOM 689 N N . ASP A 1 89 ? 33.795 3.008 -0.323 1.00 97.69 89 ASP A N 1
ATOM 690 C CA . ASP A 1 89 ? 34.169 2.813 1.079 1.00 97.69 89 ASP A CA 1
ATOM 691 C C . ASP A 1 89 ? 33.452 3.808 1.997 1.00 97.69 89 ASP A C 1
ATOM 693 O O . ASP A 1 89 ? 32.952 3.429 3.059 1.00 97.69 89 ASP A O 1
ATOM 697 N N . LEU A 1 90 ? 33.311 5.066 1.566 1.00 97.88 90 LEU A N 1
ATOM 698 C CA . LEU A 1 90 ? 32.530 6.072 2.284 1.00 97.88 90 LEU A CA 1
ATOM 699 C C . LEU A 1 90 ? 31.047 5.681 2.381 1.00 97.88 90 LEU A C 1
ATOM 701 O O . LEU A 1 90 ? 30.443 5.805 3.448 1.00 97.88 90 LEU A O 1
ATOM 705 N N . ALA A 1 91 ? 30.459 5.178 1.293 1.00 95.88 91 ALA A N 1
ATOM 706 C CA . ALA A 1 91 ? 29.075 4.711 1.284 1.00 95.88 91 ALA A CA 1
ATOM 707 C C . ALA A 1 91 ? 28.866 3.515 2.228 1.00 95.88 91 ALA A C 1
ATOM 709 O O . ALA A 1 91 ? 27.870 3.467 2.952 1.00 95.88 91 ALA A O 1
ATOM 710 N N . LEU A 1 92 ? 29.819 2.577 2.276 1.00 96.44 92 LEU A N 1
ATOM 711 C CA . LEU A 1 92 ? 29.780 1.441 3.199 1.00 96.44 92 LEU A CA 1
ATOM 712 C C . LEU A 1 92 ? 29.890 1.880 4.664 1.00 96.44 92 LEU A C 1
ATOM 714 O O . LEU A 1 92 ? 29.148 1.361 5.499 1.00 96.44 92 LEU A O 1
ATOM 718 N N . ARG A 1 93 ? 30.750 2.860 4.975 1.00 98.00 93 ARG A N 1
ATOM 719 C CA . ARG A 1 93 ? 30.848 3.437 6.328 1.00 98.00 93 ARG A CA 1
ATOM 720 C C . ARG A 1 93 ? 29.535 4.080 6.762 1.00 98.00 93 ARG A C 1
ATOM 722 O O . ARG A 1 93 ? 29.007 3.701 7.800 1.00 98.00 93 ARG A O 1
ATOM 729 N N . ARG A 1 94 ? 28.944 4.937 5.922 1.00 97.19 94 ARG A N 1
ATOM 730 C CA . ARG A 1 94 ? 27.640 5.566 6.206 1.00 97.19 94 ARG A CA 1
ATOM 731 C C . ARG A 1 94 ? 26.526 4.542 6.400 1.00 97.19 94 ARG A C 1
ATOM 733 O O . ARG A 1 94 ? 25.702 4.678 7.298 1.00 97.19 94 ARG A O 1
ATOM 740 N N . LYS A 1 95 ? 26.501 3.494 5.570 1.00 95.81 95 LYS A N 1
ATOM 741 C CA . LYS A 1 95 ? 25.526 2.405 5.707 1.00 95.81 95 LYS A CA 1
ATOM 742 C C . LYS A 1 95 ? 25.680 1.686 7.048 1.00 95.81 95 LYS A C 1
ATOM 744 O O . LYS A 1 95 ? 24.673 1.380 7.683 1.00 95.81 95 LYS A O 1
ATOM 749 N N . LYS A 1 96 ? 26.918 1.425 7.475 1.00 97.81 96 LYS A N 1
ATOM 750 C CA . LYS A 1 96 ? 27.209 0.808 8.771 1.00 97.81 96 LYS A CA 1
ATOM 751 C C . LYS A 1 96 ? 26.775 1.710 9.929 1.00 97.81 96 LYS A C 1
ATOM 753 O O . LYS A 1 96 ? 26.025 1.250 10.777 1.00 97.81 96 LYS A O 1
ATOM 758 N N . GLU A 1 97 ? 27.144 2.989 9.903 1.00 97.81 97 GLU A N 1
ATOM 759 C CA . GLU A 1 97 ? 26.742 3.980 10.915 1.00 97.81 97 GLU A CA 1
ATOM 760 C C . GLU A 1 97 ? 25.216 4.073 11.058 1.00 97.81 97 GLU A C 1
ATOM 762 O O . GLU A 1 97 ? 24.689 4.059 12.168 1.00 97.81 97 GLU A O 1
ATOM 767 N N . MET A 1 98 ? 24.486 4.096 9.938 1.00 97.19 98 MET A N 1
ATOM 768 C CA . MET A 1 98 ? 23.023 4.118 9.956 1.00 97.19 98 MET A CA 1
ATOM 769 C C . MET A 1 98 ? 22.432 2.823 10.529 1.00 97.19 98 MET A C 1
ATOM 771 O O . MET A 1 98 ? 21.462 2.871 11.281 1.00 97.19 98 MET A O 1
ATOM 775 N N . SER A 1 99 ? 23.020 1.669 10.205 1.00 95.75 99 SER A N 1
ATOM 776 C CA . SER A 1 99 ? 22.606 0.386 10.781 1.00 95.75 99 SER A CA 1
ATOM 777 C C . SER A 1 99 ? 22.839 0.338 12.292 1.00 95.75 99 SER A C 1
ATOM 779 O O . SER A 1 99 ? 21.979 -0.149 13.023 1.00 95.75 99 SER A O 1
ATOM 781 N N . ASP A 1 100 ? 23.977 0.845 12.763 1.00 97.38 100 ASP A N 1
ATOM 782 C CA . ASP A 1 100 ? 24.310 0.890 14.187 1.00 97.38 100 ASP A CA 1
ATOM 783 C C . ASP A 1 100 ? 23.348 1.821 14.943 1.00 97.38 100 ASP A C 1
ATOM 785 O O . ASP A 1 100 ? 22.862 1.458 16.015 1.00 97.38 100 ASP A O 1
ATOM 789 N N . LEU A 1 101 ? 22.975 2.959 14.344 1.00 97.44 101 LEU A N 1
ATOM 790 C CA . LEU A 1 101 ? 21.985 3.885 14.900 1.00 97.44 101 LEU A CA 1
ATOM 791 C C . LEU A 1 101 ? 20.587 3.256 15.017 1.00 97.44 101 LEU A C 1
ATOM 793 O O . LEU A 1 101 ? 19.918 3.429 16.034 1.00 97.44 101 LEU A O 1
ATOM 797 N N . ILE A 1 102 ? 20.146 2.509 14.000 1.00 96.12 102 ILE A N 1
ATOM 798 C CA . ILE A 1 102 ? 18.858 1.794 14.031 1.00 96.12 102 ILE A CA 1
ATOM 799 C C . ILE A 1 102 ? 18.860 0.746 15.148 1.00 96.12 102 ILE A C 1
ATOM 801 O O . ILE A 1 102 ? 17.905 0.669 15.922 1.00 96.12 102 ILE A O 1
ATOM 805 N N . ASN A 1 103 ? 19.943 -0.022 15.268 1.00 96.38 103 ASN A N 1
ATOM 806 C CA . ASN A 1 103 ? 20.079 -1.036 16.310 1.00 96.38 103 ASN A CA 1
ATOM 807 C C . ASN A 1 103 ? 20.103 -0.416 17.719 1.00 96.38 103 ASN A C 1
ATOM 809 O O . ASN A 1 103 ? 19.546 -0.992 18.651 1.00 96.38 103 ASN A O 1
ATOM 813 N N . ASP A 1 104 ? 20.737 0.745 17.897 1.00 97.94 104 ASP A N 1
ATOM 814 C CA . ASP A 1 104 ? 20.720 1.485 19.166 1.00 97.94 104 ASP A CA 1
ATOM 815 C C . ASP A 1 104 ? 19.313 2.001 19.508 1.00 97.94 104 ASP A C 1
ATOM 817 O O . ASP A 1 104 ? 18.834 1.825 20.630 1.00 97.94 104 ASP A O 1
ATOM 821 N N . ALA A 1 105 ? 18.602 2.563 18.526 1.00 96.19 105 ALA A N 1
ATOM 822 C CA . ALA A 1 105 ? 17.226 3.022 18.704 1.00 96.19 105 ALA A CA 1
ATOM 823 C C . ALA A 1 105 ? 16.281 1.874 19.097 1.00 96.19 105 ALA A C 1
ATOM 825 O O . ALA A 1 105 ? 15.466 2.036 20.004 1.00 96.19 105 ALA A O 1
ATOM 826 N N . GLN A 1 106 ? 16.423 0.699 18.478 1.00 95.62 106 GLN A N 1
ATOM 827 C CA . GLN A 1 106 ? 15.640 -0.487 18.834 1.00 95.62 106 GLN A CA 1
ATOM 828 C C . GLN A 1 106 ? 15.897 -0.943 20.275 1.00 95.62 106 GLN A C 1
ATOM 830 O O . GLN A 1 106 ? 14.944 -1.224 20.997 1.00 95.62 106 GLN A O 1
ATOM 835 N N . ARG A 1 107 ? 17.157 -0.950 20.735 1.00 97.06 107 ARG A N 1
ATOM 836 C CA . ARG A 1 107 ? 17.476 -1.278 22.138 1.00 97.06 107 ARG A CA 1
ATOM 837 C C . ARG A 1 107 ? 16.843 -0.294 23.119 1.00 97.06 107 ARG A C 1
ATOM 839 O O . ARG A 1 107 ? 16.339 -0.713 24.156 1.00 97.06 107 ARG A O 1
ATOM 846 N N . LYS A 1 108 ? 16.843 1.000 22.789 1.00 97.75 108 LYS A N 1
ATOM 847 C CA . LYS A 1 108 ? 16.197 2.036 23.611 1.00 97.75 108 LYS A CA 1
ATOM 848 C C . LYS A 1 108 ? 14.685 1.855 23.689 1.00 97.75 108 LYS A C 1
ATOM 850 O O . LYS A 1 108 ? 14.127 2.050 24.761 1.00 97.75 108 LYS A O 1
ATOM 855 N N . ILE A 1 109 ? 14.038 1.471 22.588 1.00 95.69 109 ILE A N 1
ATOM 856 C CA . ILE A 1 109 ? 12.596 1.186 22.573 1.00 95.69 109 ILE A CA 1
ATOM 857 C C . ILE A 1 109 ? 12.275 0.028 23.522 1.00 95.69 109 ILE A C 1
ATOM 859 O O . ILE A 1 109 ? 11.429 0.198 24.391 1.00 95.69 109 ILE A O 1
ATOM 863 N N . VAL A 1 110 ? 13.005 -1.089 23.433 1.00 96.25 110 VAL A N 1
ATOM 864 C CA . VAL A 1 110 ? 12.801 -2.245 24.327 1.00 96.25 110 VAL A CA 1
ATOM 865 C C . VAL A 1 110 ? 12.997 -1.856 25.797 1.00 96.25 110 VAL A C 1
ATOM 867 O O . VAL A 1 110 ? 12.162 -2.175 26.637 1.00 96.25 110 VAL A O 1
ATOM 870 N N . ALA A 1 111 ? 14.049 -1.095 26.111 1.00 96.44 111 ALA A N 1
ATOM 871 C CA . ALA A 1 111 ? 14.291 -0.632 27.478 1.00 96.44 111 ALA A CA 1
ATOM 872 C C . ALA A 1 111 ? 13.167 0.281 28.011 1.00 96.44 111 ALA A C 1
ATOM 874 O O . ALA A 1 111 ? 12.835 0.233 29.194 1.00 96.44 111 ALA A O 1
ATOM 875 N N . LEU A 1 112 ? 12.570 1.117 27.154 1.00 96.44 112 LEU A N 1
ATOM 876 C CA . LEU A 1 112 ? 11.423 1.950 27.528 1.00 96.44 112 LEU A CA 1
ATOM 877 C C . LEU A 1 112 ? 10.152 1.117 27.726 1.00 96.44 112 LEU A C 1
ATOM 879 O O . LEU A 1 112 ? 9.397 1.385 28.658 1.00 96.44 112 LEU A O 1
ATOM 883 N N . GLU A 1 113 ? 9.919 0.104 26.893 1.00 94.81 113 GLU A N 1
ATOM 884 C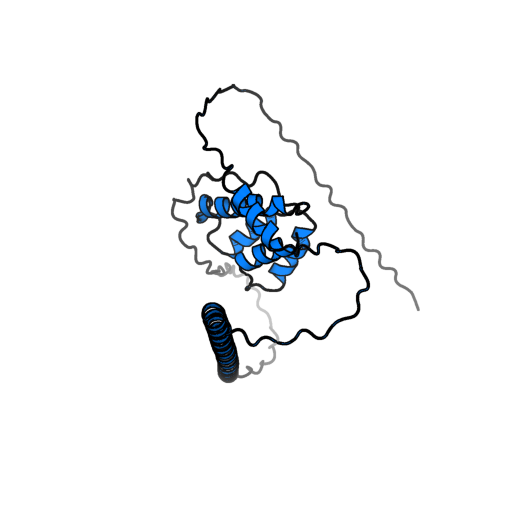 CA . GLU A 1 113 ? 8.788 -0.818 27.047 1.00 94.81 113 GLU A CA 1
ATOM 885 C C . GLU A 1 113 ? 8.860 -1.580 28.378 1.00 94.81 113 GLU A C 1
ATOM 887 O O . GLU A 1 113 ? 7.851 -1.682 29.078 1.00 94.81 113 GLU A O 1
ATOM 892 N N . GLU A 1 114 ? 10.050 -2.026 28.791 1.00 94.56 114 GLU A N 1
ATOM 893 C CA . GLU A 1 114 ? 10.268 -2.656 30.101 1.00 94.56 114 GLU A CA 1
ATOM 894 C C . GLU A 1 114 ? 9.967 -1.697 31.266 1.00 94.56 114 GLU A C 1
ATOM 896 O O . GLU A 1 114 ? 9.311 -2.081 32.237 1.00 94.56 114 GLU A O 1
ATOM 901 N N . GLN A 1 115 ? 10.375 -0.426 31.167 1.00 93.19 115 GLN A N 1
ATOM 902 C CA . GLN A 1 115 ? 10.047 0.587 32.181 1.00 93.19 115 GLN A CA 1
ATOM 903 C C . GLN A 1 115 ? 8.537 0.840 32.279 1.00 93.19 115 GLN A C 1
ATOM 905 O O . GLN A 1 115 ? 8.000 0.954 33.382 1.00 93.19 115 GLN A O 1
ATOM 910 N N . VAL A 1 116 ? 7.837 0.895 31.142 1.00 93.12 116 VAL A N 1
ATOM 911 C CA . VAL A 1 116 ? 6.375 1.061 31.111 1.00 93.12 116 VAL A CA 1
ATOM 912 C C . VAL A 1 116 ? 5.671 -0.152 31.725 1.00 93.12 116 VAL A C 1
ATOM 914 O O . VAL A 1 116 ? 4.729 0.026 32.499 1.00 93.12 116 VAL A O 1
ATOM 917 N N . ALA A 1 117 ? 6.144 -1.368 31.442 1.00 90.75 117 ALA A N 1
ATOM 918 C CA . ALA A 1 117 ? 5.591 -2.590 32.022 1.00 90.75 117 ALA A CA 1
ATOM 919 C C . ALA A 1 117 ? 5.712 -2.607 33.556 1.00 90.75 117 ALA A C 1
ATOM 921 O O . ALA A 1 117 ? 4.748 -2.944 34.245 1.00 90.75 117 ALA A O 1
ATOM 922 N N . HIS A 1 118 ? 6.852 -2.174 34.106 1.00 86.88 118 HIS A N 1
ATOM 923 C CA . HIS A 1 118 ? 7.035 -2.054 35.555 1.00 86.88 118 HIS A CA 1
ATOM 924 C C . HIS A 1 118 ? 6.046 -1.072 36.202 1.00 86.88 118 HIS A C 1
ATOM 926 O O . HIS A 1 118 ? 5.457 -1.395 37.233 1.00 86.88 118 HIS A O 1
ATOM 932 N N . LEU A 1 119 ? 5.806 0.087 35.579 1.00 87.31 119 LEU A N 1
ATOM 933 C CA . LEU A 1 119 ? 4.864 1.089 36.095 1.00 87.31 119 LEU A CA 1
ATOM 934 C C . LEU A 1 119 ? 3.397 0.627 36.041 1.00 87.31 119 LEU A C 1
ATOM 936 O O . LEU A 1 119 ? 2.594 1.039 36.876 1.00 87.31 119 LEU A O 1
ATOM 940 N N . GLN A 1 120 ? 3.027 -0.229 35.083 1.00 82.06 120 GLN A N 1
ATOM 941 C CA . GLN A 1 120 ? 1.673 -0.792 35.008 1.00 82.06 120 GLN A CA 1
ATOM 942 C C . GLN A 1 120 ? 1.387 -1.819 36.107 1.00 82.06 120 GLN A C 1
ATOM 944 O O . GLN A 1 120 ? 0.251 -1.900 36.573 1.00 82.06 120 GLN A O 1
ATOM 949 N N . ILE A 1 121 ? 2.394 -2.580 36.544 1.00 78.81 121 ILE A N 1
ATOM 950 C CA . ILE A 1 121 ? 2.237 -3.566 37.623 1.00 78.81 121 ILE A CA 1
ATOM 951 C C . ILE A 1 121 ? 1.916 -2.871 38.955 1.00 78.81 121 ILE A C 1
ATOM 953 O O . ILE A 1 121 ? 1.091 -3.364 39.719 1.00 78.81 121 ILE A O 1
ATOM 957 N N . GLU A 1 122 ? 2.499 -1.698 39.213 1.00 71.69 122 GLU A N 1
ATOM 958 C CA . GLU A 1 122 ? 2.281 -0.945 40.457 1.00 71.69 122 GLU A CA 1
ATOM 959 C C . GLU A 1 122 ? 0.870 -0.331 40.560 1.00 71.69 122 GLU A C 1
ATOM 961 O O . GLU A 1 122 ? 0.393 -0.050 41.656 1.00 71.69 122 GLU A O 1
ATOM 966 N N . GLN A 1 123 ? 0.158 -0.184 39.436 1.00 73.75 123 GLN A N 1
ATOM 967 C CA . GLN A 1 123 ? -1.221 0.321 39.405 1.00 73.75 123 GLN A CA 1
ATOM 968 C C . GLN A 1 123 ? -2.296 -0.775 39.450 1.00 73.75 123 GLN A C 1
ATOM 970 O O . GLN A 1 123 ? -3.477 -0.459 39.279 1.00 73.75 123 GLN A O 1
ATOM 975 N N . GLN A 1 124 ? -1.951 -2.049 39.679 1.00 62.84 124 GLN A N 1
ATOM 976 C CA . GLN A 1 124 ? -2.992 -3.060 39.879 1.00 62.84 124 GLN A CA 1
ATOM 977 C C . GLN A 1 124 ? -3.765 -2.789 41.185 1.00 62.84 124 GLN A C 1
ATOM 979 O O . GLN A 1 124 ? -3.166 -2.784 42.262 1.00 62.84 124 GLN A O 1
ATOM 984 N N . PRO A 1 125 ? -5.096 -2.577 41.126 1.00 65.56 125 PRO A N 1
ATOM 985 C CA . PRO A 1 125 ? -5.909 -2.451 42.327 1.00 65.56 125 PRO A CA 1
ATOM 986 C C . PRO A 1 125 ? -5.869 -3.764 43.118 1.00 65.56 125 PRO A C 1
ATOM 988 O O . PRO A 1 125 ? -5.908 -4.846 42.528 1.00 65.56 125 PRO A O 1
ATOM 991 N N . LEU A 1 126 ? -5.795 -3.670 44.453 1.00 62.94 126 LEU A N 1
ATOM 992 C CA . LEU A 1 126 ? -5.825 -4.842 45.332 1.00 62.94 126 LEU A CA 1
ATOM 993 C C . LEU A 1 126 ? -7.015 -5.750 44.973 1.00 62.94 126 LEU A C 1
ATOM 995 O O . LEU A 1 126 ? -8.120 -5.232 44.766 1.00 62.94 126 LEU A O 1
ATOM 999 N N . PRO A 1 127 ? -6.827 -7.085 44.954 1.00 60.88 127 PRO A N 1
ATOM 1000 C CA . PRO A 1 127 ? -7.927 -8.015 44.760 1.00 60.88 127 PRO A CA 1
ATOM 1001 C C . PRO A 1 127 ? -8.960 -7.757 45.854 1.00 60.88 127 PRO A C 1
ATOM 1003 O O . PRO A 1 127 ? -8.696 -7.919 47.046 1.00 60.88 127 PRO A O 1
ATOM 1006 N N . THR A 1 128 ? -10.128 -7.278 45.442 1.00 59.75 128 THR A N 1
ATOM 1007 C CA . THR A 1 128 ? -11.250 -7.055 46.341 1.00 59.75 128 THR A CA 1
ATOM 1008 C C . THR A 1 128 ? -11.721 -8.436 46.770 1.00 59.75 128 THR A C 1
ATOM 1010 O O . THR A 1 128 ? -12.206 -9.203 45.944 1.00 59.75 128 THR A O 1
ATOM 1013 N N . THR A 1 129 ? -11.497 -8.785 48.037 1.00 65.88 129 THR A N 1
ATOM 1014 C CA . THR A 1 129 ? -11.991 -10.021 48.649 1.00 65.88 129 THR A CA 1
ATOM 1015 C C . THR A 1 129 ? -13.487 -10.140 48.371 1.00 65.88 129 THR A C 1
ATOM 1017 O O . THR A 1 129 ? -14.280 -9.374 48.919 1.00 65.88 129 THR A O 1
ATOM 1020 N N . GLU A 1 130 ? -13.861 -11.071 47.490 1.00 53.19 130 GLU A N 1
ATOM 1021 C CA . GLU A 1 130 ? -15.253 -11.416 47.223 1.00 53.19 130 GLU A CA 1
ATOM 1022 C C . GLU A 1 130 ? -15.909 -11.849 48.535 1.00 53.19 130 GLU A C 1
ATOM 1024 O O . GLU A 1 130 ? -15.576 -12.873 49.135 1.00 53.19 130 GLU A O 1
ATOM 1029 N N . MET A 1 131 ? -16.830 -11.016 49.007 1.00 61.97 131 MET A N 1
ATOM 1030 C CA . MET A 1 131 ? -17.712 -11.332 50.115 1.00 61.97 131 MET A CA 1
ATOM 1031 C C . MET A 1 131 ? -18.715 -12.393 49.627 1.00 61.97 131 MET A C 1
ATOM 1033 O O . MET A 1 131 ? -19.255 -12.241 48.528 1.00 61.97 131 MET A O 1
ATOM 1037 N N . PRO A 1 132 ? -18.963 -13.472 50.391 1.00 66.00 132 PRO A N 1
ATOM 1038 C CA . PRO A 1 132 ? -19.807 -14.569 49.938 1.00 66.00 132 PRO A CA 1
ATOM 1039 C C . PRO A 1 132 ? -21.232 -14.087 49.618 1.00 66.00 132 PRO A C 1
ATOM 1041 O O . PRO A 1 132 ? -21.753 -13.214 50.322 1.00 66.00 132 PRO A O 1
ATOM 1044 N N . PRO A 1 133 ? -21.877 -14.655 48.582 1.00 61.31 133 PRO A N 1
ATOM 1045 C CA . PRO A 1 133 ? -23.220 -14.261 48.178 1.00 61.31 133 PRO A CA 1
ATOM 1046 C C . PRO A 1 133 ? -24.211 -14.535 49.314 1.00 61.31 133 PRO A C 1
ATOM 1048 O O . PRO A 1 133 ? -24.324 -15.664 49.800 1.00 61.31 133 PRO A O 1
ATOM 1051 N N . GLN A 1 134 ? -24.920 -13.493 49.756 1.00 54.25 134 GLN A N 1
ATOM 1052 C CA . GLN A 1 134 ? -26.046 -13.661 50.669 1.00 54.25 134 GLN A CA 1
ATOM 1053 C C . GLN A 1 134 ? -27.213 -14.357 49.950 1.00 54.25 134 GLN A C 1
ATOM 1055 O O . GLN A 1 134 ? -27.460 -14.075 48.779 1.00 54.25 134 GLN A O 1
ATOM 1060 N N . PRO A 1 135 ? -27.947 -15.252 50.634 1.00 57.00 135 PRO A N 1
ATOM 1061 C CA . PRO A 1 135 ? -29.140 -15.875 50.080 1.00 57.00 135 PRO A CA 1
ATOM 1062 C C . PRO A 1 135 ? -30.299 -14.870 50.025 1.00 57.00 135 PRO A C 1
ATOM 1064 O O . PRO A 1 135 ? -30.798 -14.420 51.058 1.00 57.00 135 PRO A O 1
ATOM 1067 N N . ASP A 1 136 ? -30.736 -14.554 48.807 1.00 47.97 136 ASP A N 1
ATOM 1068 C CA . ASP A 1 136 ? -31.886 -13.698 48.520 1.00 47.97 136 ASP A CA 1
ATOM 1069 C C . ASP A 1 136 ? -33.198 -14.339 49.012 1.00 47.97 136 ASP A C 1
ATOM 1071 O O . ASP A 1 136 ? -33.737 -15.269 48.408 1.00 47.97 136 ASP A O 1
ATOM 1075 N N . TYR A 1 137 ? -33.747 -13.810 50.107 1.00 46.25 137 TYR A N 1
ATOM 1076 C CA . TYR A 1 137 ? -35.145 -14.012 50.486 1.00 46.25 137 TYR A CA 1
ATOM 1077 C C . TYR A 1 137 ? -36.020 -12.925 49.832 1.00 46.25 137 TYR A C 1
ATOM 1079 O O . TYR A 1 137 ? -35.922 -11.752 50.175 1.00 46.25 137 TYR A O 1
ATOM 1087 N N . TYR A 1 138 ? -36.874 -13.367 48.901 1.00 55.75 138 TYR A N 1
ATOM 1088 C CA . TYR A 1 138 ? -38.123 -12.785 48.373 1.00 55.75 138 TYR A CA 1
ATOM 1089 C C . TYR A 1 138 ? -38.344 -11.260 48.429 1.00 55.75 138 TYR A C 1
ATOM 1091 O O . TYR A 1 138 ? -38.609 -10.705 49.495 1.00 55.75 138 TYR A O 1
ATOM 1099 N N . ARG A 1 139 ? -38.557 -10.643 47.253 1.00 45.25 139 ARG A N 1
ATOM 1100 C CA . ARG A 1 139 ? -39.718 -9.752 47.057 1.00 45.25 139 ARG A CA 1
ATOM 1101 C C . ARG A 1 139 ? -40.071 -9.552 45.583 1.00 45.25 139 ARG A C 1
ATOM 1103 O O . ARG A 1 139 ? -39.311 -8.964 44.822 1.00 45.25 139 ARG A O 1
ATOM 1110 N N . GLU A 1 140 ? -41.261 -10.008 45.213 1.00 57.00 140 GLU A N 1
ATOM 1111 C CA . GLU A 1 140 ? -41.927 -9.660 43.960 1.00 57.00 140 GLU A CA 1
ATOM 1112 C C . GLU A 1 140 ? -42.285 -8.164 43.930 1.00 57.00 140 GLU A C 1
ATOM 1114 O O . GLU A 1 140 ? -42.913 -7.653 44.858 1.00 57.00 140 GLU A O 1
ATOM 1119 N N . ALA A 1 141 ? -41.916 -7.480 42.844 1.00 54.53 141 ALA A N 1
ATOM 1120 C CA . ALA A 1 141 ? -42.638 -6.342 42.271 1.00 54.53 141 ALA A CA 1
ATOM 1121 C C . ALA A 1 141 ? -42.125 -6.088 40.837 1.00 54.53 141 ALA A C 1
ATOM 1123 O O . ALA A 1 141 ? -40.909 -6.040 40.631 1.00 54.53 141 ALA A O 1
ATOM 1124 N N . PRO A 1 142 ? -43.003 -5.892 39.836 1.00 58.22 142 PRO A N 1
ATOM 1125 C CA . PRO A 1 142 ? -42.586 -5.534 38.490 1.00 58.22 142 PRO A CA 1
ATOM 1126 C C . PRO A 1 142 ? -42.339 -4.024 38.438 1.00 58.22 142 PRO A C 1
ATOM 1128 O O . PRO A 1 142 ? -43.276 -3.230 38.391 1.00 58.22 142 PRO A O 1
ATOM 1131 N N . VAL A 1 143 ? -41.073 -3.614 38.452 1.00 52.84 143 VAL A N 1
ATOM 1132 C CA . VAL A 1 143 ? -40.693 -2.233 38.140 1.00 52.84 143 VAL A CA 1
ATOM 1133 C C . VAL A 1 143 ? -40.074 -2.235 36.752 1.00 52.84 143 VAL A C 1
ATOM 1135 O O . VAL A 1 143 ? -38.961 -2.725 36.562 1.00 52.84 143 VAL A O 1
ATOM 1138 N N . SER A 1 144 ? -40.822 -1.699 35.786 1.00 55.81 144 SER A N 1
ATOM 1139 C CA . SER A 1 144 ? -40.324 -1.301 34.471 1.00 55.81 144 SER A CA 1
ATOM 1140 C C . SER A 1 144 ? -39.053 -0.479 34.646 1.00 55.81 144 SER A C 1
ATOM 1142 O O . SER A 1 144 ? -39.099 0.675 35.068 1.00 55.81 144 SER A O 1
ATOM 1144 N N . ARG A 1 145 ? -37.909 -1.093 34.354 1.00 49.84 145 ARG A N 1
ATOM 1145 C CA . ARG A 1 145 ? -36.614 -0.427 34.334 1.00 49.84 145 ARG A CA 1
ATOM 1146 C C . ARG A 1 145 ? -36.187 -0.359 32.880 1.00 49.84 145 ARG A C 1
ATOM 1148 O O . ARG A 1 145 ? -35.661 -1.317 32.322 1.00 49.84 145 ARG A O 1
ATOM 1155 N N . GLU A 1 146 ? -36.521 0.769 32.269 1.00 52.75 146 GLU A N 1
ATOM 1156 C CA . GLU A 1 146 ? -35.987 1.194 30.983 1.00 52.75 146 GLU A CA 1
ATOM 1157 C C . GLU A 1 146 ? -34.462 1.027 31.013 1.00 52.75 146 GLU A C 1
ATOM 1159 O O . GLU A 1 146 ? -33.788 1.448 31.959 1.00 52.75 146 GLU A O 1
ATOM 1164 N N . SER A 1 147 ? -33.935 0.309 30.021 1.00 49.88 147 SER A N 1
ATOM 1165 C CA . SER A 1 147 ? -32.512 0.015 29.902 1.00 49.88 147 SER A CA 1
ATOM 1166 C C . SER A 1 147 ? -31.697 1.311 29.892 1.00 49.88 147 SER A C 1
ATOM 1168 O O . SER A 1 147 ? -32.022 2.217 29.122 1.00 49.88 147 SER A O 1
ATOM 1170 N N . PRO A 1 148 ? -30.598 1.408 30.662 1.00 51.09 148 PRO A N 1
ATOM 1171 C CA . PRO A 1 148 ? -29.622 2.457 30.441 1.00 51.09 148 PRO A CA 1
ATOM 1172 C C . PRO A 1 148 ? -29.025 2.213 29.059 1.00 51.09 148 PRO A C 1
ATOM 1174 O O . PRO A 1 148 ? -28.377 1.190 28.826 1.00 51.09 148 PRO A O 1
ATOM 1177 N N . GLY A 1 149 ? -29.304 3.131 28.137 1.00 44.28 149 GLY A N 1
ATOM 1178 C CA . GLY A 1 149 ? -28.649 3.186 26.845 1.00 44.28 149 GLY A CA 1
ATOM 1179 C C . GLY A 1 149 ? -27.145 3.144 27.066 1.00 44.28 149 GLY A C 1
ATOM 1180 O O . GLY A 1 149 ? -26.568 4.057 27.654 1.00 44.28 149 GLY A O 1
ATOM 1181 N N . TYR A 1 150 ? -26.535 2.049 26.621 1.00 46.53 150 TYR A N 1
ATOM 1182 C CA . TYR A 1 150 ? -25.104 1.964 26.411 1.00 46.53 150 TYR A CA 1
ATOM 1183 C C . TYR A 1 150 ? -24.767 3.092 25.434 1.00 46.53 150 TYR A C 1
ATOM 1185 O O . TYR A 1 150 ? -25.049 3.002 24.239 1.00 46.53 150 TYR A O 1
ATOM 1193 N N . MET A 1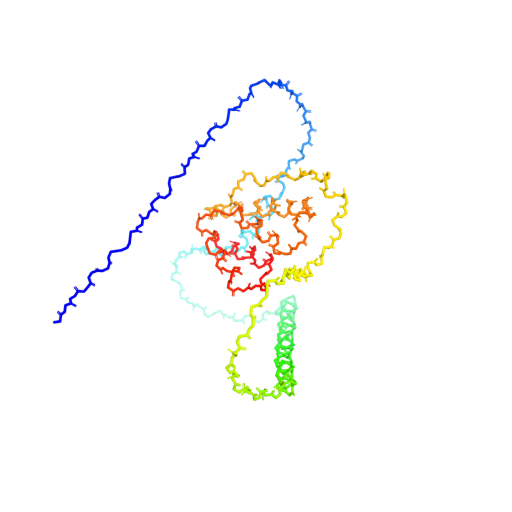 151 ? -24.251 4.197 25.967 1.00 47.91 151 MET A N 1
ATOM 1194 C CA . MET A 1 151 ? -23.588 5.227 25.185 1.00 47.91 151 MET A CA 1
ATOM 1195 C C . MET A 1 151 ? -22.276 4.605 24.715 1.00 47.91 151 MET A C 1
ATOM 1197 O O . MET A 1 151 ? -21.223 4.818 25.309 1.00 47.91 151 MET A O 1
ATOM 1201 N N . ASP A 1 152 ? -22.368 3.753 23.693 1.00 44.12 152 ASP A N 1
ATOM 1202 C CA . ASP A 1 152 ? -21.212 3.415 22.885 1.00 44.12 152 ASP A CA 1
ATOM 1203 C C . ASP A 1 152 ? -20.808 4.716 22.202 1.00 44.12 152 ASP A C 1
ATOM 1205 O O . ASP A 1 152 ? -21.485 5.223 21.300 1.00 44.12 152 ASP A O 1
ATOM 1209 N N . GLU A 1 153 ? -19.752 5.304 22.751 1.00 46.59 153 GLU A N 1
ATOM 1210 C CA . GLU A 1 153 ? -19.105 6.539 22.349 1.00 46.59 153 GLU A CA 1
ATOM 1211 C C . GLU A 1 153 ? -18.423 6.319 20.989 1.00 46.59 153 GLU A C 1
ATOM 1213 O O . GLU A 1 153 ? -17.217 6.474 20.797 1.00 46.59 153 GLU A O 1
ATOM 1218 N N . THR A 1 154 ? -19.229 5.959 19.991 1.00 48.69 154 THR A N 1
ATOM 1219 C CA . THR A 1 154 ? -18.913 6.192 18.598 1.00 48.69 154 THR A CA 1
ATOM 1220 C C . THR A 1 154 ? -18.849 7.698 18.461 1.00 48.69 154 THR A C 1
ATOM 1222 O O . THR A 1 154 ? -19.856 8.394 18.341 1.00 48.69 154 THR A O 1
ATOM 1225 N N . ARG A 1 155 ? -17.626 8.223 18.541 1.00 48.19 155 ARG A N 1
ATOM 1226 C CA . ARG A 1 155 ? -17.277 9.555 18.064 1.00 48.19 155 ARG A CA 1
ATOM 1227 C C . ARG A 1 155 ? -17.698 9.631 16.600 1.00 48.19 155 ARG A C 1
ATOM 1229 O O . ARG A 1 155 ? -16.912 9.357 15.696 1.00 48.19 155 ARG A O 1
ATOM 1236 N N . TYR A 1 156 ? -18.965 9.965 16.388 1.00 46.03 156 TYR A N 1
ATOM 1237 C CA . TYR A 1 156 ? -19.510 10.464 15.148 1.00 46.03 156 TYR A CA 1
ATOM 1238 C C . TYR A 1 156 ? -18.733 11.742 14.860 1.00 46.03 156 TYR A C 1
ATOM 1240 O O . TYR A 1 156 ? -19.067 12.830 15.323 1.00 46.03 156 TYR A O 1
ATOM 1248 N N . THR A 1 157 ? -17.641 11.605 14.111 1.00 50.56 157 THR A N 1
ATOM 1249 C CA . THR A 1 157 ? -17.169 12.713 13.295 1.00 50.56 157 THR A CA 1
ATOM 1250 C C . THR A 1 157 ? -18.378 13.153 12.480 1.00 50.56 157 THR A C 1
ATOM 1252 O O . THR A 1 157 ? -18.963 12.292 11.812 1.00 50.56 157 THR A O 1
ATOM 1255 N N . PRO A 1 158 ? -18.805 14.424 12.557 1.00 46.16 158 PRO A N 1
ATOM 1256 C CA . PRO A 1 158 ? -19.923 14.885 11.762 1.00 46.16 158 PRO A CA 1
ATOM 1257 C C . PRO A 1 158 ? -19.555 14.618 10.308 1.00 46.16 158 PRO A C 1
ATOM 1259 O O . PRO A 1 158 ? -18.610 15.198 9.772 1.00 46.16 158 PRO A O 1
ATOM 1262 N N . VAL A 1 159 ? -20.261 13.663 9.703 1.00 52.69 159 VAL A N 1
ATOM 1263 C CA . VAL A 1 159 ? -20.262 13.445 8.265 1.00 52.69 159 V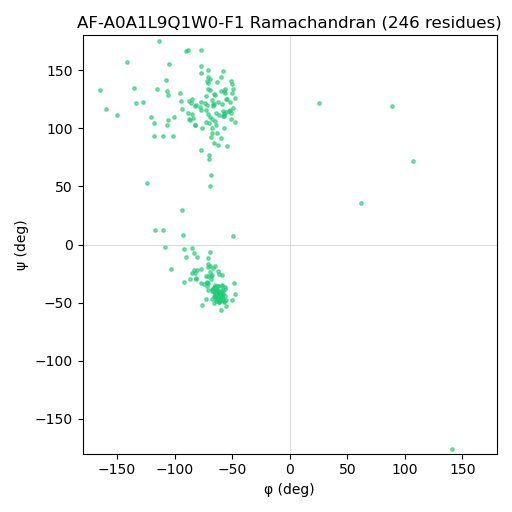AL A CA 1
ATOM 1264 C C . VAL A 1 159 ? -20.905 14.702 7.710 1.00 52.69 159 VAL A C 1
ATOM 1266 O O . VAL A 1 159 ? -22.121 14.810 7.617 1.00 52.69 159 VAL A O 1
ATOM 1269 N N . THR A 1 160 ? -20.079 15.717 7.473 1.00 51.88 160 THR A N 1
ATOM 1270 C CA . THR A 1 160 ? -20.484 16.943 6.801 1.00 51.88 160 THR A CA 1
ATOM 1271 C C . THR A 1 160 ? -21.180 16.550 5.500 1.00 51.88 160 THR A C 1
ATOM 1273 O O . THR A 1 160 ? -20.710 15.630 4.827 1.00 51.88 160 THR A O 1
ATOM 1276 N N . ASP A 1 161 ? -22.249 17.259 5.137 1.00 50.84 161 ASP A N 1
ATOM 1277 C CA . ASP A 1 161 ? -23.085 17.131 3.924 1.00 50.84 161 ASP A CA 1
ATOM 1278 C C . ASP A 1 161 ? -22.336 17.073 2.567 1.00 50.84 161 ASP A C 1
ATOM 1280 O O . ASP A 1 161 ? -22.931 17.092 1.494 1.00 50.84 161 ASP A O 1
ATOM 1284 N N . THR A 1 162 ? -21.009 16.993 2.569 1.00 52.28 162 THR A N 1
ATOM 1285 C CA . THR A 1 162 ? -20.159 16.775 1.399 1.00 52.28 162 THR A CA 1
ATOM 1286 C C . THR A 1 162 ? -20.144 15.319 0.921 1.00 52.28 162 THR A C 1
ATOM 1288 O O . THR A 1 162 ? -19.843 15.080 -0.248 1.00 52.28 162 THR A O 1
ATOM 1291 N N . VAL A 1 163 ? -20.499 14.339 1.765 1.00 53.59 163 VAL A N 1
ATOM 1292 C CA . VAL A 1 163 ? -20.529 12.910 1.374 1.00 53.59 163 VAL A CA 1
ATOM 1293 C C . VAL A 1 163 ? -21.812 12.542 0.619 1.00 53.59 163 VAL A C 1
ATOM 1295 O O . VAL A 1 163 ? -21.785 11.674 -0.251 1.00 53.59 163 VAL A O 1
ATOM 1298 N N . SER A 1 164 ? -22.927 13.232 0.874 1.00 54.81 164 SER A N 1
ATOM 1299 C CA . SER A 1 164 ? -24.236 12.929 0.273 1.00 54.81 164 SER A CA 1
ATOM 1300 C C . SER A 1 164 ? -24.316 13.227 -1.233 1.00 54.81 164 SER A C 1
ATOM 1302 O O . SER A 1 164 ? -25.157 12.650 -1.917 1.00 54.81 164 SER A O 1
ATOM 1304 N N . ASN A 1 165 ? -23.399 14.039 -1.776 1.00 55.22 165 ASN A N 1
ATOM 1305 C CA . ASN A 1 165 ? -23.282 14.323 -3.215 1.00 55.22 165 ASN A CA 1
ATOM 1306 C C . ASN A 1 165 ? -21.954 13.866 -3.838 1.00 55.22 165 ASN A C 1
ATOM 1308 O O . ASN A 1 165 ? -21.636 14.230 -4.977 1.00 55.22 165 ASN A O 1
ATOM 1312 N N . TRP A 1 166 ? -21.170 13.057 -3.124 1.00 54.94 166 TRP A N 1
ATOM 1313 C CA . TRP A 1 166 ? -19.897 12.576 -3.638 1.00 54.94 166 TRP A CA 1
ATOM 1314 C C . TRP A 1 166 ? -20.129 11.468 -4.679 1.00 54.94 166 TRP A C 1
ATOM 1316 O O . TRP A 1 166 ? -20.430 10.325 -4.343 1.00 54.94 166 TRP A O 1
ATOM 1326 N N . ARG A 1 167 ? -20.048 11.809 -5.973 1.00 58.66 167 ARG A N 1
ATOM 1327 C CA . ARG A 1 167 ? -20.125 10.826 -7.065 1.00 58.66 167 ARG A CA 1
ATOM 1328 C C . ARG A 1 167 ? -18.728 10.263 -7.354 1.00 58.66 167 ARG A C 1
ATOM 1330 O O . ARG A 1 167 ? -17.868 11.058 -7.730 1.00 58.66 167 ARG A O 1
ATOM 1337 N N . PRO A 1 168 ? -18.520 8.935 -7.290 1.00 58.28 168 PRO A N 1
ATOM 1338 C CA . PRO A 1 168 ? -17.300 8.292 -7.771 1.00 58.28 168 PRO A CA 1
ATOM 1339 C C . PRO A 1 168 ? -16.999 8.698 -9.204 1.00 58.28 168 PRO A C 1
ATOM 1341 O O . PRO A 1 168 ? -17.783 8.419 -10.110 1.00 58.28 168 PRO A O 1
ATOM 1344 N N . ARG A 1 169 ? -15.879 9.402 -9.396 1.00 60.97 169 ARG A N 1
ATOM 1345 C CA . ARG A 1 169 ? -15.412 9.837 -10.721 1.00 60.97 169 ARG A CA 1
ATOM 1346 C C . ARG A 1 169 ? -14.265 8.987 -11.254 1.00 60.97 169 ARG A C 1
ATOM 1348 O O . ARG A 1 169 ? -14.096 8.932 -12.469 1.00 60.97 169 ARG A O 1
ATOM 1355 N N . GLY A 1 170 ? -13.537 8.292 -10.381 1.00 61.81 170 GLY A N 1
ATOM 1356 C CA . GLY A 1 170 ? -12.502 7.359 -10.805 1.00 61.81 170 GLY A CA 1
ATOM 1357 C C . GLY A 1 170 ? -13.115 6.093 -11.391 1.00 61.81 170 GLY A C 1
ATOM 1358 O O . GLY A 1 170 ? -13.953 5.453 -10.742 1.00 61.81 170 GLY A O 1
ATOM 1359 N N . SER A 1 171 ? -12.695 5.703 -12.597 1.00 66.38 171 SER A N 1
ATOM 1360 C CA . SER A 1 171 ? -13.004 4.366 -13.114 1.00 66.38 171 SER A CA 1
ATOM 1361 C C . SER A 1 171 ? -12.482 3.326 -12.129 1.00 66.38 171 SER A C 1
ATOM 1363 O O . SER A 1 171 ? -11.339 3.399 -11.677 1.00 66.38 171 SER A O 1
ATOM 1365 N N . HIS A 1 172 ? -13.315 2.343 -11.788 1.00 73.44 172 HIS A N 1
ATOM 1366 C CA . HIS A 1 172 ? -12.804 1.154 -11.117 1.00 73.44 172 HIS A CA 1
ATOM 1367 C C . HIS A 1 172 ? -11.737 0.497 -12.005 1.00 73.44 172 HIS A C 1
ATOM 1369 O O . HIS A 1 172 ? -11.845 0.589 -13.232 1.00 73.44 172 HIS A O 1
ATOM 1375 N N . PRO A 1 173 ? -10.722 -0.168 -11.422 1.00 77.25 173 PRO A N 1
ATOM 1376 C CA . PRO A 1 173 ? -9.856 -1.033 -12.211 1.00 77.25 173 PRO A CA 1
ATOM 1377 C C . PRO A 1 173 ? -10.736 -1.982 -13.032 1.00 77.25 173 PRO A C 1
ATOM 1379 O O . PRO A 1 173 ? -11.682 -2.569 -12.502 1.00 77.25 173 PRO A O 1
ATOM 1382 N N . ASN A 1 174 ? -10.454 -2.071 -14.333 1.00 73.50 174 ASN A N 1
ATOM 1383 C CA . ASN A 1 174 ? -11.307 -2.781 -15.291 1.00 73.50 174 ASN A CA 1
ATOM 1384 C C . ASN A 1 174 ? -11.423 -4.284 -14.981 1.00 73.50 174 ASN A C 1
ATOM 1386 O O . ASN A 1 174 ? -12.392 -4.919 -15.389 1.00 73.50 174 ASN A O 1
ATOM 1390 N N . SER A 1 175 ? -10.450 -4.843 -14.260 1.00 86.06 175 SER A N 1
ATOM 1391 C CA . SER A 1 175 ? -10.390 -6.245 -13.862 1.00 86.06 175 SER A CA 1
ATOM 1392 C C . SER A 1 175 ? -9.852 -6.399 -12.441 1.00 86.06 175 SER A C 1
ATOM 1394 O O . SER A 1 175 ? -9.161 -5.523 -11.909 1.00 86.06 175 SER A O 1
ATOM 1396 N N . HIS A 1 176 ? -10.190 -7.526 -11.816 1.00 93.75 176 HIS A N 1
ATOM 1397 C CA . HIS A 1 176 ? -9.482 -7.990 -10.630 1.00 93.75 176 HIS A CA 1
ATOM 1398 C C . HIS A 1 176 ? -8.087 -8.470 -11.009 1.00 93.75 176 HIS A C 1
ATOM 1400 O O . HIS A 1 176 ? -7.875 -8.948 -12.122 1.00 93.75 176 HIS A O 1
ATOM 1406 N N . PHE A 1 177 ? -7.162 -8.328 -10.067 1.00 94.75 177 PHE A N 1
ATOM 1407 C CA . PHE A 1 177 ? -5.793 -8.772 -10.234 1.00 94.75 177 PHE A CA 1
ATOM 1408 C C . PHE A 1 177 ? -5.691 -10.276 -10.050 1.00 94.75 177 PHE A C 1
ATOM 1410 O O . PHE A 1 177 ? -5.982 -10.782 -8.960 1.00 94.75 177 PHE A O 1
ATOM 1417 N N . LYS A 1 178 ? -5.265 -10.970 -11.103 1.00 94.69 178 LYS A N 1
ATOM 1418 C CA . LYS A 1 178 ? -5.070 -12.424 -11.079 1.00 94.69 178 LYS A CA 1
ATOM 1419 C C . LYS A 1 178 ? -3.645 -12.804 -10.705 1.00 94.69 178 LYS A C 1
ATOM 1421 O O . LYS A 1 178 ? -3.447 -13.830 -10.061 1.00 94.69 178 LYS A O 1
ATOM 1426 N N .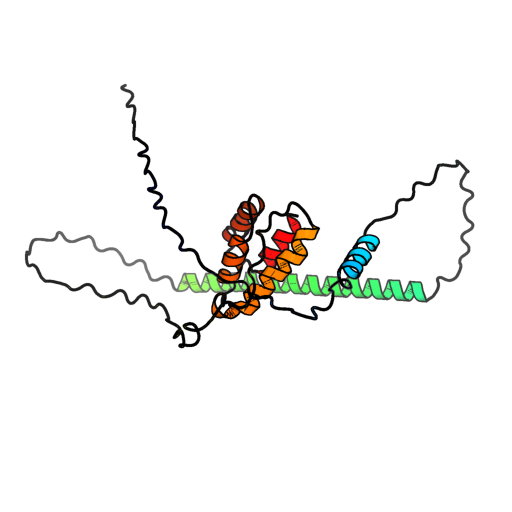 GLY A 1 179 ? -2.682 -11.965 -11.096 1.00 92.88 179 GLY A N 1
ATOM 1427 C CA . GLY A 1 179 ? -1.250 -12.209 -10.924 1.00 92.88 179 GLY A CA 1
ATOM 1428 C C . GLY A 1 179 ? -0.762 -13.440 -11.674 1.00 92.88 179 GLY A C 1
ATOM 1429 O O . GLY A 1 179 ? 0.105 -14.161 -11.195 1.00 92.88 179 GLY A O 1
ATOM 1430 N N . GLU A 1 180 ? -1.344 -13.673 -12.850 1.00 93.31 180 GLU A N 1
ATOM 1431 C CA . GLU A 1 180 ? -0.845 -14.644 -13.827 1.00 93.31 180 GLU A CA 1
ATOM 1432 C C . GLU A 1 180 ? 0.324 -14.061 -14.646 1.00 93.31 180 GLU A C 1
ATOM 1434 O O . GLU A 1 180 ? 1.123 -14.818 -15.191 1.00 93.31 180 GLU A O 1
ATOM 1439 N N . ASP A 1 181 ? 0.429 -12.727 -14.719 1.00 92.88 181 ASP A N 1
ATOM 1440 C CA . ASP A 1 181 ? 1.430 -11.993 -15.494 1.00 92.88 181 ASP A CA 1
ATOM 1441 C C . ASP A 1 181 ? 2.035 -10.840 -14.669 1.00 92.88 181 ASP A C 1
ATOM 1443 O O . ASP A 1 181 ? 1.322 -10.060 -14.030 1.00 92.88 181 ASP A O 1
ATOM 1447 N N . VAL A 1 182 ? 3.362 -10.710 -14.713 1.00 90.50 182 VAL A N 1
ATOM 1448 C CA . VAL A 1 182 ? 4.120 -9.623 -14.072 1.00 90.50 182 VAL A CA 1
ATOM 1449 C C . VAL A 1 182 ? 3.736 -8.268 -14.669 1.00 90.50 182 VAL A C 1
ATOM 1451 O O . VAL A 1 182 ? 3.628 -7.274 -13.942 1.00 90.50 182 VAL A O 1
ATOM 1454 N N . ASP A 1 183 ? 3.452 -8.226 -15.972 1.00 92.25 183 ASP A N 1
ATOM 1455 C CA . ASP A 1 183 ? 3.099 -6.994 -16.678 1.00 92.25 183 ASP A CA 1
ATOM 1456 C C . ASP A 1 183 ? 1.700 -6.472 -16.296 1.00 92.25 183 ASP A C 1
ATOM 1458 O O . ASP A 1 183 ? 1.398 -5.290 -16.492 1.00 92.25 183 ASP A O 1
ATOM 1462 N N . GLU A 1 184 ? 0.852 -7.307 -15.680 1.00 92.12 184 GLU A N 1
ATOM 1463 C CA . GLU A 1 184 ? -0.469 -6.916 -15.168 1.00 92.12 184 GLU A CA 1
ATOM 1464 C C . GLU A 1 184 ? -0.356 -6.035 -13.910 1.00 92.12 184 GLU A C 1
ATOM 1466 O O . GLU A 1 184 ? -1.180 -5.139 -13.682 1.00 92.12 184 GLU A O 1
ATOM 1471 N N . TYR A 1 185 ? 0.681 -6.253 -13.094 1.00 93.00 185 TYR A N 1
ATOM 1472 C CA . TYR A 1 185 ? 0.781 -5.663 -11.761 1.00 93.00 185 TYR A CA 1
ATOM 1473 C C . TYR A 1 185 ? 0.876 -4.139 -11.783 1.00 93.00 185 TYR A C 1
ATOM 1475 O O . TYR A 1 185 ? 0.168 -3.461 -11.038 1.00 93.00 185 TYR A O 1
ATOM 1483 N N . GLY A 1 186 ? 1.740 -3.584 -12.635 1.00 91.31 186 GLY A N 1
ATOM 1484 C CA . GLY A 1 186 ? 1.977 -2.140 -12.712 1.00 91.31 186 GLY A CA 1
ATOM 1485 C C . GLY A 1 186 ? 0.710 -1.344 -13.059 1.00 91.31 186 GLY A C 1
ATOM 1486 O O . GLY A 1 186 ? 0.316 -0.463 -12.287 1.00 91.31 186 GLY A O 1
ATOM 1487 N N . PRO A 1 187 ? 0.036 -1.654 -14.183 1.00 92.44 187 PRO A N 1
ATOM 1488 C CA . PRO A 1 187 ? -1.226 -1.021 -14.559 1.00 92.44 187 PRO A CA 1
ATOM 1489 C C . PRO A 1 187 ? -2.330 -1.195 -13.511 1.00 92.44 187 PRO A C 1
ATOM 1491 O O . PRO A 1 187 ? -3.039 -0.232 -13.205 1.00 92.44 187 PRO A O 1
ATOM 1494 N N . TRP A 1 188 ? -2.462 -2.389 -12.924 1.00 93.94 188 TRP A N 1
ATOM 1495 C CA . TRP A 1 188 ? -3.451 -2.634 -11.874 1.00 93.94 188 TRP A CA 1
ATOM 1496 C C . TRP A 1 188 ? -3.165 -1.800 -10.620 1.00 93.94 188 TRP A C 1
ATOM 1498 O O . TRP A 1 188 ? -4.062 -1.132 -10.099 1.00 93.94 188 TRP A O 1
ATOM 1508 N N . ARG A 1 189 ? -1.904 -1.766 -10.174 1.00 94.69 189 ARG A N 1
ATOM 1509 C CA . ARG A 1 189 ? -1.459 -0.972 -9.025 1.00 94.69 189 ARG A CA 1
ATOM 1510 C C . ARG A 1 189 ? -1.811 0.500 -9.203 1.00 94.69 189 ARG A C 1
ATOM 1512 O O . ARG A 1 189 ? -2.368 1.110 -8.291 1.00 94.69 189 ARG A O 1
ATOM 1519 N N . TYR A 1 190 ? -1.514 1.046 -10.379 1.00 92.38 190 TYR A N 1
ATOM 1520 C CA . TYR A 1 190 ? -1.830 2.430 -10.716 1.00 92.38 190 TYR A CA 1
ATOM 1521 C C . TYR A 1 190 ? -3.339 2.703 -10.659 1.00 92.38 190 TYR A C 1
ATOM 1523 O O . TYR A 1 190 ? -3.761 3.705 -10.088 1.00 92.38 190 TYR A O 1
ATOM 1531 N N . ALA A 1 191 ? -4.164 1.795 -11.189 1.00 92.12 191 ALA A N 1
ATOM 1532 C CA . ALA A 1 191 ? -5.617 1.937 -11.147 1.00 92.12 191 ALA A CA 1
ATOM 1533 C C . ALA A 1 191 ? -6.180 1.897 -9.714 1.00 92.12 191 ALA A C 1
ATOM 1535 O O . ALA A 1 191 ? -7.136 2.612 -9.410 1.00 92.12 191 ALA A O 1
ATOM 1536 N N . ILE A 1 192 ? -5.588 1.099 -8.817 1.00 94.19 192 ILE A N 1
ATOM 1537 C CA . ILE A 1 192 ? -5.942 1.102 -7.391 1.00 94.19 192 ILE A CA 1
ATOM 1538 C C . ILE A 1 192 ? -5.583 2.439 -6.743 1.00 94.19 192 ILE A C 1
ATOM 1540 O O . ILE A 1 192 ? -6.442 3.028 -6.090 1.00 94.19 192 ILE A O 1
ATOM 1544 N N . ASP A 1 193 ? -4.352 2.923 -6.925 1.00 93.19 193 ASP A N 1
ATOM 1545 C CA . ASP A 1 193 ? -3.907 4.186 -6.326 1.00 93.19 193 ASP A CA 1
ATOM 1546 C C . ASP A 1 193 ? -4.773 5.359 -6.806 1.00 93.19 193 ASP A C 1
ATOM 1548 O O . ASP A 1 193 ? -5.302 6.096 -5.975 1.00 93.19 193 ASP A O 1
ATOM 1552 N N . ALA A 1 194 ? -5.009 5.462 -8.120 1.00 90.94 194 ALA A N 1
ATOM 1553 C CA . ALA A 1 194 ? -5.867 6.489 -8.708 1.00 90.94 194 ALA A CA 1
ATOM 1554 C C . ALA A 1 194 ? -7.289 6.439 -8.134 1.00 90.94 194 ALA A C 1
ATOM 1556 O O . ALA A 1 194 ? -7.853 7.463 -7.766 1.00 90.94 194 ALA A O 1
ATOM 1557 N N . LYS A 1 195 ? -7.858 5.240 -7.969 1.00 90.69 195 LYS A N 1
ATOM 1558 C CA . LYS A 1 195 ? -9.199 5.085 -7.399 1.00 90.69 195 LYS A CA 1
ATOM 1559 C C . LYS A 1 195 ? -9.266 5.486 -5.926 1.00 90.69 195 LYS A C 1
ATOM 1561 O O . LYS A 1 195 ? -10.257 6.069 -5.503 1.00 90.69 195 LYS A O 1
ATOM 1566 N N . LEU A 1 196 ? -8.241 5.163 -5.141 1.00 92.62 196 LEU A N 1
ATOM 1567 C CA . LEU A 1 196 ? -8.167 5.546 -3.729 1.00 92.62 196 LEU A CA 1
ATOM 1568 C C . LEU A 1 196 ? -7.933 7.050 -3.537 1.00 92.62 196 LEU A C 1
ATOM 1570 O O . LEU A 1 196 ? -8.297 7.581 -2.487 1.00 92.62 196 LEU A O 1
ATOM 1574 N N . GLU A 1 197 ? -7.296 7.707 -4.505 1.00 90.81 197 GLU A N 1
ATOM 1575 C CA . GLU A 1 197 ? -7.113 9.158 -4.548 1.00 90.81 197 GLU A CA 1
ATOM 1576 C C . GLU A 1 197 ? -8.404 9.865 -4.967 1.00 90.81 197 GLU A C 1
ATOM 1578 O O . GLU A 1 197 ? -8.889 10.723 -4.229 1.00 90.81 197 GLU A O 1
ATOM 1583 N N . ASP A 1 198 ? -9.003 9.440 -6.082 1.00 88.94 198 ASP A N 1
ATOM 1584 C CA . ASP A 1 198 ? -10.264 9.984 -6.581 1.00 88.94 198 AS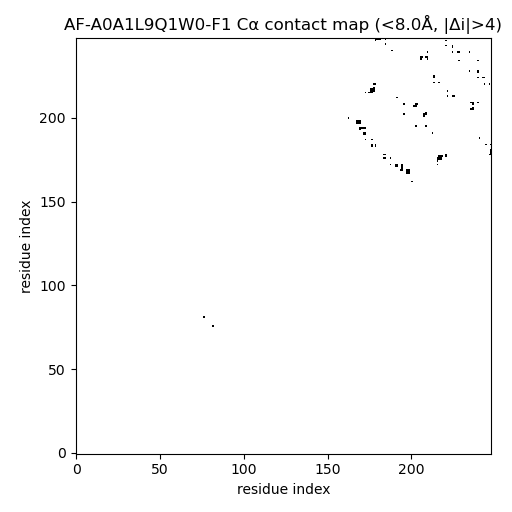P A CA 1
ATOM 1585 C C . ASP A 1 198 ? -11.357 9.841 -5.523 1.00 88.94 198 ASP A C 1
ATOM 1587 O O . ASP A 1 198 ? -12.000 10.821 -5.171 1.00 88.94 198 ASP A O 1
ATOM 1591 N N . ASP A 1 199 ? -11.520 8.649 -4.944 1.00 89.38 199 ASP A N 1
ATOM 1592 C CA . ASP A 1 199 ? -12.544 8.342 -3.946 1.00 89.38 199 ASP A CA 1
ATOM 1593 C C . ASP A 1 199 ? -12.042 8.519 -2.496 1.00 89.38 199 ASP A C 1
ATOM 1595 O O . ASP A 1 199 ? -12.514 7.836 -1.580 1.00 89.38 199 ASP A O 1
ATOM 1599 N N . TYR A 1 200 ? -11.090 9.427 -2.246 1.00 87.06 200 TYR A N 1
ATOM 1600 C CA . TYR A 1 200 ? -10.486 9.618 -0.918 1.00 87.06 200 TYR A CA 1
ATOM 1601 C C . TYR A 1 200 ? -11.498 9.711 0.246 1.00 87.06 200 TYR A C 1
ATOM 1603 O O . TYR A 1 200 ? -11.266 9.047 1.264 1.00 87.06 200 TYR A O 1
ATOM 1611 N N . PRO A 1 201 ? -12.639 10.434 0.135 1.00 90.25 201 PRO A N 1
ATOM 1612 C CA . PRO A 1 201 ? -13.622 10.505 1.220 1.00 90.25 201 PRO A CA 1
ATOM 1613 C C . PRO A 1 201 ? -14.241 9.154 1.608 1.00 90.25 201 PRO A C 1
ATOM 1615 O O . PRO A 1 201 ? -14.662 8.986 2.749 1.00 90.25 201 PRO A O 1
ATOM 1618 N N . LEU A 1 202 ? -14.275 8.178 0.691 1.00 87.56 202 LEU A N 1
ATOM 1619 C CA . LEU A 1 202 ? -14.760 6.818 0.957 1.00 87.56 202 LEU A CA 1
ATOM 1620 C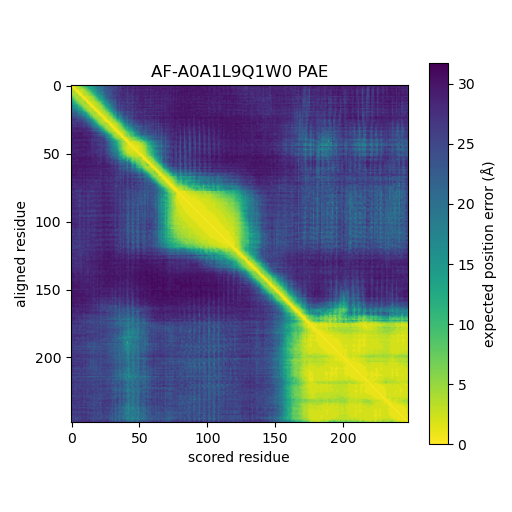 C . LEU A 1 202 ? -13.684 5.926 1.588 1.00 87.56 202 LEU A C 1
ATOM 1622 O O . LEU A 1 202 ? -13.999 4.941 2.261 1.00 87.56 202 LEU A O 1
ATOM 1626 N N . TYR A 1 203 ? -12.410 6.276 1.404 1.00 92.31 203 TYR A N 1
ATOM 1627 C CA . TYR A 1 203 ? -11.269 5.509 1.898 1.00 92.31 203 TYR A CA 1
ATOM 1628 C C . TYR A 1 203 ? -10.324 6.341 2.788 1.00 92.31 203 TYR A C 1
ATOM 1630 O O . TYR A 1 203 ? -9.105 6.322 2.571 1.00 92.31 203 TYR A O 1
ATOM 1638 N N . PRO A 1 204 ? -10.832 7.009 3.846 1.00 90.94 204 PRO A N 1
ATOM 1639 C CA . PRO A 1 204 ? -10.041 7.952 4.638 1.00 90.94 204 PRO A CA 1
ATOM 1640 C C . PRO A 1 204 ? -8.954 7.268 5.479 1.00 90.94 204 PRO A C 1
ATOM 1642 O O . PRO A 1 204 ? -7.942 7.876 5.823 1.00 90.94 204 PRO A O 1
ATOM 1645 N N . THR A 1 205 ? -9.127 5.983 5.806 1.00 92.81 205 THR A N 1
ATOM 1646 C CA . THR A 1 205 ? -8.205 5.238 6.674 1.00 92.81 205 THR A CA 1
ATOM 1647 C C . THR A 1 205 ? -7.323 4.267 5.890 1.00 92.81 205 THR A C 1
ATOM 1649 O O . THR A 1 205 ? -7.706 3.733 4.848 1.00 92.81 205 THR A O 1
ATOM 1652 N N . LYS A 1 206 ? -6.147 3.933 6.440 1.00 92.12 206 LYS A N 1
ATOM 1653 C CA . LYS A 1 206 ? -5.291 2.863 5.889 1.00 92.12 206 LYS A CA 1
ATOM 1654 C C . LYS A 1 206 ? -6.050 1.532 5.788 1.00 92.12 206 LYS A C 1
ATOM 1656 O O . LYS A 1 206 ? -5.921 0.819 4.798 1.00 92.12 206 LYS A O 1
ATOM 1661 N N . ARG A 1 207 ? -6.900 1.229 6.774 1.00 92.25 207 ARG A N 1
ATOM 1662 C CA . ARG A 1 207 ? -7.680 -0.014 6.827 1.00 92.25 207 ARG A CA 1
ATOM 1663 C C . ARG A 1 207 ? -8.746 -0.088 5.733 1.00 92.25 207 ARG A C 1
ATOM 1665 O O . ARG A 1 207 ? -8.918 -1.148 5.138 1.00 92.25 207 ARG A O 1
ATOM 1672 N N . SER A 1 208 ? -9.431 1.018 5.434 1.00 94.38 208 SER A N 1
ATOM 1673 C CA . SER A 1 208 ? -10.391 1.076 4.322 1.00 94.38 208 SER A CA 1
ATOM 1674 C C . SER A 1 208 ? -9.701 0.902 2.966 1.00 94.38 208 SER A C 1
ATOM 1676 O O . SER A 1 208 ? -10.218 0.170 2.126 1.00 94.38 208 SER A O 1
ATOM 1678 N N . LYS A 1 209 ? -8.495 1.464 2.789 1.00 95.38 209 LYS A N 1
ATOM 1679 C CA . LYS A 1 209 ? -7.672 1.260 1.581 1.00 95.38 209 LYS A CA 1
ATOM 1680 C C . LYS A 1 209 ? -7.266 -0.205 1.396 1.00 95.38 209 LYS A C 1
ATOM 1682 O O . LYS A 1 209 ? -7.434 -0.759 0.312 1.00 95.38 209 LYS A O 1
ATOM 1687 N N . ILE A 1 210 ? -6.803 -0.855 2.467 1.00 95.56 210 ILE A N 1
ATOM 1688 C CA . ILE A 1 210 ? -6.443 -2.282 2.458 1.00 95.56 210 ILE A CA 1
ATOM 1689 C C . ILE A 1 210 ? -7.656 -3.151 2.106 1.00 95.56 210 ILE A C 1
ATOM 1691 O O . ILE A 1 210 ? -7.560 -3.993 1.218 1.00 95.56 210 ILE A O 1
ATOM 1695 N N . ARG A 1 211 ? -8.812 -2.926 2.748 1.00 95.56 211 ARG A N 1
ATOM 1696 C CA . ARG A 1 211 ? -10.047 -3.681 2.462 1.00 95.56 211 ARG A CA 1
ATOM 1697 C C . ARG A 1 211 ? -10.481 -3.546 1.006 1.00 95.56 211 ARG A C 1
ATOM 1699 O O . ARG A 1 211 ? -10.789 -4.551 0.374 1.00 95.56 211 ARG A O 1
ATOM 1706 N N . TYR A 1 212 ? -10.478 -2.322 0.479 1.00 95.56 212 TYR A N 1
ATOM 1707 C CA . TYR A 1 212 ? -10.808 -2.078 -0.922 1.00 95.56 212 TYR A CA 1
ATOM 1708 C C . TYR A 1 212 ? -9.853 -2.818 -1.858 1.00 95.56 212 TYR A C 1
ATOM 1710 O O . TYR A 1 212 ? -10.288 -3.505 -2.776 1.00 95.56 212 TYR A O 1
ATOM 1718 N N . THR A 1 213 ? -8.555 -2.739 -1.585 1.00 96.12 213 THR A N 1
ATOM 1719 C CA . THR A 1 213 ? -7.534 -3.366 -2.428 1.00 96.12 213 THR A CA 1
ATOM 1720 C C . THR A 1 213 ? -7.664 -4.883 -2.432 1.00 96.12 213 THR A C 1
ATOM 1722 O O . THR A 1 213 ? -7.671 -5.484 -3.499 1.00 96.12 213 THR A O 1
ATOM 1725 N N . LEU A 1 214 ? -7.866 -5.502 -1.264 1.00 96.38 214 LEU A N 1
ATOM 1726 C CA . LEU A 1 214 ? -8.128 -6.939 -1.161 1.00 96.38 214 LEU A CA 1
ATOM 1727 C C . LEU A 1 214 ? -9.380 -7.361 -1.942 1.00 96.38 214 LEU A C 1
ATOM 1729 O O . LEU A 1 214 ? -9.374 -8.426 -2.542 1.00 96.38 214 LEU A O 1
ATOM 1733 N N . SER A 1 215 ? -10.426 -6.527 -2.005 1.00 95.75 215 SER A N 1
ATOM 1734 C CA . SER A 1 215 ? -11.619 -6.831 -2.815 1.00 95.75 215 SER A CA 1
ATOM 1735 C C . SER A 1 215 ? -11.387 -6.780 -4.331 1.00 95.75 215 SER A C 1
ATOM 1737 O O . SER A 1 215 ? -12.291 -7.103 -5.096 1.00 95.75 215 SER A O 1
ATOM 1739 N N . ARG A 1 216 ? -10.198 -6.350 -4.771 1.00 96.00 216 ARG A N 1
ATOM 1740 C CA . ARG A 1 216 ? -9.798 -6.247 -6.180 1.00 96.00 216 ARG A CA 1
ATOM 1741 C C . ARG A 1 216 ? -8.734 -7.269 -6.578 1.00 96.00 216 ARG A C 1
ATOM 1743 O O . ARG A 1 216 ? -8.154 -7.125 -7.651 1.00 96.00 216 ARG A O 1
ATOM 1750 N N . ILE A 1 217 ? -8.475 -8.262 -5.731 1.00 95.81 217 ILE A N 1
ATOM 1751 C CA . ILE A 1 217 ? -7.517 -9.346 -5.966 1.00 95.81 217 ILE A CA 1
ATOM 1752 C C . ILE A 1 217 ? -8.290 -10.665 -6.031 1.00 95.81 217 ILE A C 1
ATOM 1754 O O . ILE A 1 217 ? -9.127 -10.930 -5.167 1.00 95.81 217 ILE A O 1
ATOM 1758 N N . ASP A 1 218 ? -7.988 -11.496 -7.025 1.00 96.56 218 ASP A N 1
ATOM 1759 C CA . ASP A 1 218 ? -8.566 -12.831 -7.168 1.00 96.56 218 ASP A CA 1
ATOM 1760 C C . ASP A 1 218 ? -7.750 -13.900 -6.408 1.00 96.56 218 ASP A C 1
ATOM 1762 O O . ASP A 1 218 ? -6.633 -13.690 -5.919 1.00 96.56 218 ASP A O 1
ATOM 1766 N N . LYS A 1 219 ? -8.338 -15.090 -6.262 1.00 94.25 219 LYS A N 1
ATOM 1767 C CA . LYS A 1 219 ? -7.641 -16.264 -5.717 1.00 94.25 219 LYS A CA 1
ATOM 1768 C C . LYS A 1 219 ? -6.611 -16.779 -6.738 1.00 94.25 219 LYS A C 1
ATOM 1770 O O . LYS A 1 219 ? -6.918 -16.771 -7.926 1.00 94.25 219 LYS A O 1
ATOM 1775 N N . PRO A 1 220 ? -5.440 -17.283 -6.301 1.00 94.94 220 PRO A N 1
ATOM 1776 C CA . PRO A 1 220 ? -5.068 -17.599 -4.914 1.00 94.94 220 PRO A CA 1
ATOM 1777 C C . PRO A 1 220 ? -4.396 -16.451 -4.143 1.00 94.94 220 PRO A C 1
ATOM 1779 O O . PRO A 1 220 ? -4.257 -16.541 -2.922 1.00 94.94 220 PRO A O 1
ATOM 1782 N N . ILE A 1 221 ? -3.998 -15.368 -4.816 1.00 95.25 221 ILE A N 1
ATOM 1783 C CA . ILE A 1 221 ? -3.237 -14.261 -4.212 1.00 95.25 221 ILE A CA 1
ATOM 1784 C C . ILE A 1 221 ? -4.012 -13.631 -3.054 1.00 95.25 221 ILE A C 1
ATOM 1786 O O . ILE A 1 221 ? -3.430 -13.342 -2.007 1.00 95.25 221 ILE A O 1
ATOM 1790 N N . PHE A 1 222 ? -5.332 -13.497 -3.199 1.00 96.38 222 PHE A N 1
ATOM 1791 C CA . PHE A 1 222 ? -6.211 -13.008 -2.141 1.00 96.38 222 PHE A CA 1
ATOM 1792 C C . PHE A 1 222 ? -6.005 -13.737 -0.805 1.00 96.38 222 PHE A C 1
ATOM 1794 O O . PHE A 1 222 ? -5.851 -13.075 0.218 1.00 96.38 222 PHE A O 1
ATOM 1801 N N . ASP A 1 223 ? -5.953 -15.074 -0.800 1.00 96.88 223 ASP A N 1
ATOM 1802 C CA . ASP A 1 223 ? -5.884 -15.860 0.439 1.00 96.88 223 ASP A CA 1
ATOM 1803 C C . ASP A 1 223 ? -4.547 -15.615 1.173 1.00 96.88 223 ASP A C 1
ATOM 1805 O O . ASP A 1 223 ? -4.507 -15.456 2.399 1.00 96.88 223 ASP A O 1
ATOM 1809 N N . ILE A 1 224 ? -3.448 -15.490 0.418 1.00 96.19 224 ILE A N 1
ATOM 1810 C CA . ILE A 1 224 ? -2.115 -15.183 0.960 1.00 96.19 224 ILE A CA 1
ATOM 1811 C C . ILE A 1 224 ? -2.086 -13.760 1.529 1.00 96.19 224 ILE A C 1
ATOM 1813 O O . ILE A 1 224 ? -1.622 -13.531 2.649 1.00 96.19 224 ILE A O 1
ATOM 1817 N N . MET A 1 225 ? -2.604 -12.797 0.768 1.00 94.94 225 MET A N 1
ATOM 1818 C CA . MET A 1 225 ? -2.622 -11.383 1.139 1.00 94.94 225 MET A CA 1
ATOM 1819 C C . MET A 1 225 ? -3.533 -11.112 2.338 1.00 94.94 225 MET A C 1
ATOM 1821 O O . MET A 1 225 ? -3.179 -10.341 3.231 1.00 94.94 225 MET A O 1
ATOM 1825 N N . GLN A 1 226 ? -4.685 -11.778 2.398 1.00 96.50 226 GLN A N 1
ATOM 1826 C CA . GLN A 1 226 ? -5.597 -11.706 3.530 1.00 96.50 226 GLN A CA 1
ATOM 1827 C C . GLN A 1 226 ? -4.931 -12.255 4.793 1.00 96.50 226 GLN A C 1
ATOM 1829 O O . GLN A 1 226 ? -4.957 -11.590 5.828 1.00 96.50 226 GLN A O 1
ATOM 1834 N N . THR A 1 227 ? -4.283 -13.420 4.704 1.00 96.81 227 THR A N 1
ATOM 1835 C CA . THR A 1 227 ? -3.552 -14.017 5.833 1.00 96.81 227 THR A CA 1
ATOM 1836 C C . THR A 1 227 ? -2.443 -13.088 6.328 1.00 96.81 227 THR A C 1
ATOM 1838 O O . THR A 1 227 ? -2.311 -12.866 7.529 1.00 96.81 227 THR A O 1
ATOM 1841 N N . PHE A 1 228 ? -1.694 -12.471 5.410 1.00 95.69 228 PHE A N 1
ATOM 1842 C CA . PHE A 1 228 ? -0.653 -11.497 5.738 1.00 95.69 228 PHE A CA 1
ATOM 1843 C C . PHE A 1 228 ? -1.195 -10.298 6.532 1.00 95.69 228 PHE A C 1
ATOM 1845 O O . PHE A 1 228 ? -0.634 -9.951 7.569 1.00 95.69 228 PHE A O 1
ATOM 1852 N N . VAL A 1 229 ? -2.311 -9.701 6.104 1.00 94.69 229 VAL A N 1
ATOM 1853 C CA . VAL A 1 229 ? -2.939 -8.571 6.819 1.00 94.69 229 VAL A CA 1
ATOM 1854 C C . VAL A 1 229 ? -3.514 -8.993 8.169 1.00 94.69 229 VAL A C 1
ATOM 1856 O O . VAL A 1 229 ? -3.451 -8.229 9.127 1.00 94.69 229 VAL A O 1
ATOM 1859 N N . LEU A 1 230 ? -4.099 -10.189 8.260 1.00 94.31 230 LEU A N 1
ATOM 1860 C CA . LEU A 1 230 ? -4.685 -10.680 9.509 1.00 94.31 230 LEU A CA 1
ATOM 1861 C C . LEU A 1 230 ? -3.626 -11.073 10.543 1.00 94.31 230 LEU A C 1
ATOM 1863 O O . LEU A 1 230 ? -3.900 -10.987 11.736 1.00 94.31 230 LEU A O 1
ATOM 1867 N N . SER A 1 231 ? -2.431 -11.472 10.099 1.00 95.38 231 SER A N 1
ATOM 1868 C CA . SER A 1 231 ? -1.329 -11.843 10.992 1.00 95.38 231 SER A CA 1
ATOM 1869 C C . SER A 1 231 ? -0.766 -10.668 11.795 1.00 95.38 231 SER A C 1
ATOM 1871 O O . SER A 1 231 ? -0.230 -10.877 12.879 1.00 95.38 231 SER A O 1
ATOM 1873 N N . ASP A 1 232 ? -0.893 -9.440 11.283 1.00 93.06 232 ASP A N 1
ATOM 1874 C CA . ASP A 1 232 ? -0.338 -8.250 11.918 1.00 93.06 232 ASP A CA 1
ATOM 1875 C C . ASP A 1 232 ? -1.199 -7.007 11.599 1.00 93.06 232 ASP A C 1
ATOM 1877 O O . ASP A 1 232 ? -1.220 -6.527 10.462 1.00 93.06 232 ASP A O 1
ATOM 1881 N N . PRO A 1 233 ? -1.905 -6.435 12.591 1.00 89.25 233 PRO A N 1
ATOM 1882 C CA . PRO A 1 233 ? -2.769 -5.277 12.378 1.00 89.25 233 PRO A CA 1
ATOM 1883 C C . PRO A 1 233 ? -1.995 -3.978 12.105 1.00 89.25 233 PRO A C 1
ATOM 1885 O O . PRO A 1 233 ? -2.608 -2.987 11.705 1.00 89.25 233 PRO A O 1
ATOM 1888 N N . THR A 1 234 ? -0.675 -3.956 12.315 1.00 92.62 234 THR A N 1
ATOM 1889 C CA . THR A 1 234 ? 0.175 -2.786 12.043 1.00 92.62 234 THR A CA 1
ATOM 1890 C C . THR A 1 234 ? 0.548 -2.656 10.567 1.00 92.62 234 THR A C 1
ATOM 1892 O O . THR A 1 234 ? 1.036 -1.599 10.153 1.00 92.62 234 THR A O 1
ATOM 1895 N N . LYS A 1 235 ? 0.267 -3.684 9.748 1.00 91.88 235 LYS A N 1
ATOM 1896 C CA . LYS A 1 235 ? 0.563 -3.674 8.312 1.00 91.88 235 LYS A CA 1
ATOM 1897 C C . LYS A 1 235 ? -0.084 -2.488 7.618 1.00 91.88 235 LYS A C 1
ATOM 1899 O O . LYS A 1 235 ? -1.279 -2.203 7.737 1.00 91.88 235 LYS A O 1
ATOM 1904 N N . THR A 1 236 ? 0.734 -1.796 6.844 1.00 94.19 236 THR A N 1
ATOM 1905 C CA . THR A 1 236 ? 0.315 -0.642 6.071 1.00 94.19 236 THR A CA 1
ATOM 1906 C C . THR A 1 236 ? -0.155 -1.055 4.683 1.00 94.19 236 THR A C 1
ATOM 1908 O O . THR A 1 236 ? 0.090 -2.158 4.196 1.00 94.19 236 THR A O 1
ATOM 1911 N N . PHE A 1 237 ? -0.818 -0.122 4.003 1.00 92.88 237 PHE A N 1
ATOM 1912 C CA . PHE A 1 237 ? -1.139 -0.288 2.591 1.00 92.88 237 PHE A CA 1
ATOM 1913 C C . PHE A 1 237 ? 0.127 -0.482 1.733 1.00 92.88 237 PHE A C 1
ATOM 1915 O O . PHE A 1 237 ? 0.115 -1.285 0.811 1.00 92.88 237 PHE A O 1
ATOM 1922 N N . ALA A 1 238 ? 1.240 0.185 2.061 1.00 93.12 238 ALA A N 1
ATOM 1923 C CA . ALA A 1 238 ? 2.498 -0.003 1.339 1.00 93.12 238 ALA A CA 1
ATOM 1924 C C . ALA A 1 238 ? 3.050 -1.430 1.502 1.00 93.12 238 ALA A C 1
ATOM 1926 O O . ALA A 1 238 ? 3.475 -2.026 0.513 1.00 93.12 238 ALA A O 1
ATOM 1927 N N . ASP A 1 239 ? 2.970 -1.998 2.710 1.00 95.06 239 ASP A N 1
ATOM 1928 C CA . ASP A 1 239 ? 3.403 -3.377 2.978 1.00 95.06 239 ASP A CA 1
ATOM 1929 C C . ASP A 1 239 ? 2.573 -4.389 2.190 1.00 95.06 239 ASP A C 1
ATOM 1931 O O . ASP A 1 239 ? 3.126 -5.324 1.612 1.00 95.06 239 ASP A O 1
ATOM 1935 N N . LEU A 1 240 ? 1.252 -4.172 2.126 1.00 94.69 240 LEU A N 1
ATOM 1936 C CA . LEU A 1 240 ? 0.346 -4.976 1.309 1.00 94.69 240 LEU A CA 1
ATOM 1937 C C . LEU A 1 240 ? 0.822 -4.980 -0.148 1.00 94.69 240 LEU A C 1
ATOM 1939 O O . LEU A 1 240 ? 1.040 -6.036 -0.729 1.00 94.69 240 LEU A O 1
ATOM 1943 N N . MET A 1 241 ? 1.043 -3.810 -0.739 1.00 94.94 241 MET A N 1
ATOM 1944 C CA . MET A 1 241 ? 1.406 -3.757 -2.153 1.00 94.94 241 MET A CA 1
ATOM 1945 C C . MET A 1 241 ? 2.819 -4.280 -2.430 1.00 94.94 241 MET A C 1
ATOM 1947 O O . MET A 1 241 ? 3.051 -4.909 -3.456 1.00 94.94 241 MET A O 1
ATOM 1951 N N . CYS A 1 242 ? 3.762 -4.087 -1.507 1.00 94.69 242 CYS A N 1
ATOM 1952 C CA . CYS A 1 242 ? 5.074 -4.723 -1.596 1.00 94.69 242 CYS A CA 1
ATOM 1953 C C . CYS A 1 242 ? 4.939 -6.253 -1.591 1.00 94.69 242 CYS A C 1
ATOM 1955 O O . CYS A 1 242 ? 5.548 -6.937 -2.409 1.00 94.69 242 CYS A O 1
ATOM 1957 N N . LYS A 1 243 ? 4.077 -6.797 -0.722 1.00 95.19 243 LYS A N 1
ATOM 1958 C CA . LYS A 1 243 ? 3.819 -8.236 -0.670 1.00 95.19 243 LYS A CA 1
ATOM 1959 C C . LYS A 1 243 ? 3.164 -8.755 -1.950 1.00 95.19 243 LYS A C 1
ATOM 1961 O O . LYS A 1 243 ? 3.588 -9.807 -2.414 1.00 95.19 243 LYS A O 1
ATOM 1966 N N . ALA A 1 244 ? 2.206 -8.027 -2.531 1.00 92.25 244 ALA A N 1
ATOM 1967 C CA . ALA A 1 244 ? 1.619 -8.381 -3.827 1.00 92.25 244 ALA A CA 1
ATOM 1968 C C . ALA A 1 244 ? 2.700 -8.485 -4.908 1.00 92.25 244 ALA A C 1
ATOM 1970 O O . ALA A 1 244 ? 2.774 -9.510 -5.568 1.00 92.25 244 ALA A O 1
ATOM 1971 N N . ALA A 1 245 ? 3.584 -7.486 -5.009 1.00 93.06 245 ALA A N 1
ATOM 1972 C CA . ALA A 1 245 ? 4.674 -7.462 -5.988 1.00 93.06 245 ALA A CA 1
ATOM 1973 C C . ALA A 1 245 ? 5.648 -8.650 -5.879 1.00 93.06 245 ALA A C 1
ATOM 1975 O O . ALA A 1 245 ? 6.290 -8.991 -6.859 1.00 93.06 245 ALA A O 1
ATOM 1976 N N . ILE A 1 246 ? 5.789 -9.252 -4.693 1.00 94.56 246 ILE A N 1
ATOM 1977 C CA . ILE A 1 246 ? 6.666 -10.414 -4.460 1.00 94.56 246 ILE A CA 1
ATOM 1978 C C . ILE A 1 246 ? 5.992 -11.733 -4.871 1.00 94.56 246 ILE A C 1
ATOM 1980 O O . ILE A 1 246 ? 6.678 -12.727 -5.091 1.00 94.56 246 ILE A O 1
ATOM 1984 N N . LEU A 1 247 ? 4.658 -11.780 -4.894 1.00 91.12 247 LEU A N 1
ATOM 1985 C CA . LEU A 1 247 ? 3.897 -12.999 -5.193 1.00 91.12 247 LEU A CA 1
ATOM 1986 C C . LEU A 1 247 ? 3.701 -13.246 -6.695 1.00 91.12 247 LEU A C 1
ATOM 1988 O O . LEU A 1 247 ? 3.104 -14.261 -7.045 1.00 91.12 247 LEU A O 1
ATOM 1992 N N . ILE A 1 248 ? 4.166 -12.323 -7.535 1.00 86.62 248 ILE A N 1
ATOM 1993 C CA . ILE A 1 248 ? 4.007 -12.294 -8.992 1.00 86.62 248 ILE A CA 1
ATOM 1994 C C . ILE A 1 248 ? 5.397 -12.449 -9.597 1.00 86.62 248 ILE A C 1
ATOM 1996 O O . ILE A 1 248 ? 5.554 -13.300 -10.495 1.00 86.62 248 ILE A O 1
#